Protein AF-A0A1G8AMZ8-F1 (afdb_monomer)

Secondary structure (DSSP, 8-state):
-EEEEES--SSS---GGG--TTTEE----EEEE-S-TT-SSEEEEEEEE-SSEEEEEEEEES-SS----EEEEEE-S-TT-TT--EEEEES---SEEEEES-SEEEEE-----EEETTEEE--EEEEEEEESEEEEE---TT--TTTTT-S---PPPEEEEEEE--S-TTS-EEEEEE--BSS-EEEEE-B-TTS-B-GGGGGEEEEEE--EES-EEEEE----S-TTS-EEEE--EE--EEEESS-BSS-EEES-SEEEEEEEEEEE-HHHHHHT--STT-EEEEEEEEEEPTTEEEEEEEPPPHHHHHHHHHTT--GGG-EEEEEEETTS-EEEEEES--TTTT--

Solvent-accessible surface area (backbone atoms only — not comparable to full-atom values): 17983 Å² total; per-residue (Å²): 102,50,57,31,36,26,51,70,34,65,84,73,81,57,63,23,82,75,55,44,86,92,59,30,48,63,79,60,72,40,87,75,49,54,62,61,89,89,48,80,58,46,54,36,34,28,26,35,75,65,93,44,41,37,37,39,38,39,44,56,34,84,62,89,83,69,59,70,35,32,36,40,38,35,43,63,50,63,76,74,41,70,37,51,23,22,33,26,40,33,39,58,79,43,36,30,36,37,40,33,36,29,37,24,40,21,39,40,29,67,66,64,34,54,90,50,99,84,52,86,59,31,51,32,37,38,38,36,35,48,24,28,29,35,44,37,35,41,43,60,80,89,55,67,52,67,82,74,69,44,91,72,83,61,72,30,28,38,42,37,38,38,26,53,42,45,94,47,89,96,49,65,24,44,35,40,40,33,41,30,55,25,56,30,32,42,33,41,35,19,66,42,98,86,72,46,71,44,69,43,26,19,45,52,26,34,43,37,39,41,38,39,44,48,26,34,44,34,45,32,57,37,69,59,83,48,93,85,51,52,33,37,40,35,29,47,43,86,54,11,33,40,35,37,77,44,65,41,80,63,68,49,56,29,38,36,44,34,36,38,34,85,75,25,43,39,56,44,40,57,66,46,50,62,45,25,52,85,50,94,78,34,27,36,36,38,49,37,44,79,45,74,32,93,48,47,71,49,69,44,83,44,78,61,52,74,70,43,37,53,52,33,47,74,75,69,44,67,47,92,56,42,33,28,33,45,37,29,32,76,90,66,52,75,49,47,34,38,30,54,61,57,79,75,71,77,72,121

Sequence (348 aa):
MTIYIGTTNTDGSGSAQNLNADNSFSPTFEYISGPLESQPEGTWVYGYVDDVLSVTKTEERYCVYCFEYSIEATNLSTWNAEGLKEIAMYDVEEGYVEINNFVDVYFINDYYGTAEPYGYDGDQTLVINDAKRGYIDTRNTRGDPADEGITYQMVSSTDIIIAPHSNGDSWSNLFEVYTGLGSDKVTFTASQDDGSRDTSTQWTEFYVDLGEYRDTFTYDLTHSVSSDQLRYVDGGDDTDTLTLLVDTDDLDFENFEIITSDGVTLSLTANSLEQNSTSEIGLIIEDTYVEFGADILDASVSSLSDAQQDYLEELNFDSDEYSTITVTTDDGATYTLLMNEVDDLVAA

Mean predicted aligned error: 6.69 Å

Foldseek 3Di:
DWKWFAQAPFPLPDALVPTDPVGTDTKDWAWDDWDDPPDQFIKTKTTDDDQFKTWIWIPGGDPPPPAWIEIEIEGNDPQSHHGGQHMEDEQDLTQEYEYYRHQHYEYEHQDAFDPDVPDTSFEHEYHYAAYQEYEEAQAHPVDQCVVVVPPDDRFGEYEYEYQYADPDDVRAGEYEYEHYGDQYEHEYAQQDPVRDGNLRQLRYAYEEEHAEDEYEYEDHGHHHPDLPGHAEYEQHDDEYEYEYAEADPNYHYAQHQEYEYQQHEYEDEPNSQVRHQPDPLAHEYENYHYDYDPQWDDKDKDAHDPVNCVVCVVVPHDSVQWIWIWIAGPVGDIGIYIYSDCVVRVPD

Radius of gyration: 22.66 Å; Cα contacts (8 Å, |Δi|>4): 901; chains: 1; bounding box: 57×48×61 Å

pLDDT: mean 87.42, std 13.76, range [35.69, 98.81]

Organism: NCBI:txid861298

Structure (mmCIF, N/CA/C/O backbone):
data_AF-A0A1G8AMZ8-F1
#
_entry.id   AF-A0A1G8AMZ8-F1
#
loop_
_atom_site.group_PDB
_atom_site.id
_atom_site.type_symbol
_atom_site.label_atom_id
_atom_site.label_alt_id
_atom_site.label_comp_id
_atom_site.label_asym_id
_atom_site.label_entity_id
_atom_site.label_seq_id
_atom_site.pdbx_PDB_ins_code
_atom_site.Cartn_x
_atom_site.Cartn_y
_atom_site.Cartn_z
_atom_site.occupancy
_atom_site.B_iso_or_equiv
_atom_site.auth_seq_id
_atom_site.auth_comp_id
_atom_site.auth_asym_id
_atom_site.auth_atom_id
_atom_site.pdbx_PDB_model_num
ATOM 1 N N . MET A 1 1 ? 21.099 4.354 -10.038 1.00 88.25 1 MET A N 1
ATOM 2 C CA . MET A 1 1 ? 20.092 3.574 -10.786 1.00 88.25 1 MET A CA 1
ATOM 3 C C . MET A 1 1 ? 20.677 2.471 -11.664 1.00 88.25 1 MET A C 1
ATOM 5 O O . MET A 1 1 ? 21.554 2.725 -12.490 1.00 88.25 1 MET A O 1
ATOM 9 N N . THR A 1 2 ? 20.127 1.262 -11.530 1.00 92.44 2 THR A N 1
ATOM 10 C CA . THR A 1 2 ? 20.318 0.106 -12.424 1.00 92.44 2 THR A CA 1
ATOM 11 C C . THR A 1 2 ? 18.958 -0.490 -12.788 1.00 92.44 2 THR A C 1
ATOM 13 O O . THR A 1 2 ? 18.129 -0.673 -11.905 1.00 92.44 2 THR A O 1
ATOM 16 N N . ILE A 1 3 ? 18.742 -0.824 -14.066 1.00 94.62 3 ILE A N 1
ATOM 17 C CA . ILE A 1 3 ? 17.497 -1.442 -14.553 1.00 94.62 3 ILE A CA 1
ATOM 18 C C . ILE A 1 3 ? 17.826 -2.682 -15.379 1.00 94.62 3 ILE A C 1
ATOM 20 O O . ILE A 1 3 ? 18.681 -2.638 -16.277 1.00 94.62 3 ILE A O 1
ATOM 24 N N . TYR A 1 4 ? 17.110 -3.764 -15.095 1.00 94.94 4 TYR A N 1
ATOM 25 C CA . TYR A 1 4 ? 17.176 -5.033 -15.803 1.00 94.94 4 TYR A CA 1
ATOM 26 C C . TYR A 1 4 ? 15.786 -5.476 -16.249 1.00 94.94 4 TYR A C 1
ATOM 28 O O . TYR A 1 4 ? 14.857 -5.522 -15.452 1.00 94.94 4 TYR A O 1
ATOM 36 N N . ILE A 1 5 ? 15.666 -5.858 -17.517 1.00 93.06 5 ILE A N 1
ATOM 37 C CA . ILE A 1 5 ? 14.455 -6.423 -18.111 1.00 93.06 5 ILE A CA 1
ATOM 38 C C . ILE A 1 5 ? 14.707 -7.897 -18.413 1.00 93.06 5 ILE A C 1
ATOM 40 O O . ILE A 1 5 ? 15.620 -8.252 -19.170 1.00 93.06 5 ILE A O 1
ATOM 44 N N . GLY A 1 6 ? 13.920 -8.772 -17.798 1.00 87.44 6 GLY A N 1
ATOM 45 C CA . GLY A 1 6 ? 14.056 -10.213 -17.950 1.00 87.44 6 GLY A CA 1
ATOM 46 C C . GLY A 1 6 ? 13.578 -10.682 -19.314 1.00 87.44 6 GLY A C 1
ATOM 47 O O . GLY A 1 6 ? 12.431 -10.473 -19.702 1.00 87.44 6 GLY A O 1
ATOM 48 N N . THR A 1 7 ? 14.463 -11.376 -20.030 1.00 74.06 7 THR A N 1
ATOM 49 C CA . THR A 1 7 ? 14.175 -11.934 -21.364 1.00 74.06 7 THR A CA 1
ATOM 50 C C . THR A 1 7 ? 13.955 -13.446 -21.350 1.00 74.06 7 THR A C 1
ATOM 52 O O . THR A 1 7 ? 13.672 -14.050 -22.384 1.00 74.06 7 THR A O 1
ATOM 55 N N . THR A 1 8 ? 14.097 -14.080 -20.181 1.00 67.38 8 THR A N 1
ATOM 56 C CA . THR A 1 8 ? 14.192 -15.544 -20.056 1.00 67.38 8 THR A CA 1
ATOM 57 C C . THR A 1 8 ? 12.950 -16.205 -19.461 1.00 67.38 8 THR A C 1
ATOM 59 O O . THR A 1 8 ? 12.736 -17.401 -19.679 1.00 67.38 8 THR A O 1
ATOM 62 N N . ASN A 1 9 ? 12.085 -15.447 -18.785 1.00 68.81 9 ASN A N 1
ATOM 63 C CA . ASN A 1 9 ? 10.841 -15.959 -18.224 1.00 68.81 9 ASN A CA 1
ATOM 64 C C . ASN A 1 9 ? 9.764 -16.124 -19.304 1.00 68.81 9 ASN A C 1
ATOM 66 O O . ASN A 1 9 ? 9.016 -15.209 -19.652 1.00 68.81 9 ASN A O 1
ATOM 70 N N . THR A 1 10 ? 9.718 -17.324 -19.876 1.00 66.00 10 THR A N 1
ATOM 71 C CA . THR A 1 10 ? 8.786 -17.682 -20.956 1.00 66.00 10 THR A CA 1
ATOM 72 C C . THR A 1 10 ? 7.476 -18.256 -20.416 1.00 66.00 10 THR A C 1
ATOM 74 O O . THR A 1 10 ? 6.413 -17.974 -20.966 1.00 66.00 10 THR A O 1
ATOM 77 N N . ASP A 1 11 ? 7.511 -18.976 -19.293 1.00 64.94 11 ASP A N 1
ATOM 78 C CA . ASP A 1 11 ? 6.354 -19.682 -18.725 1.00 64.94 11 ASP A CA 1
ATOM 79 C C . ASP A 1 11 ? 5.736 -19.008 -17.486 1.00 64.94 11 ASP A C 1
ATOM 81 O O . ASP A 1 11 ? 4.708 -19.471 -16.999 1.00 64.94 11 ASP A O 1
ATOM 85 N N . GLY A 1 12 ? 6.300 -17.893 -17.011 1.00 60.00 12 GLY A N 1
ATOM 86 C CA . GLY A 1 12 ? 5.834 -17.192 -15.808 1.00 60.00 12 GLY A CA 1
ATOM 87 C C . GLY A 1 12 ? 6.386 -17.772 -14.498 1.00 60.00 12 GLY A C 1
ATOM 88 O O . GLY A 1 12 ? 5.983 -17.331 -13.424 1.00 60.00 12 GLY A O 1
ATOM 89 N N . SER A 1 13 ? 7.292 -18.756 -14.563 1.00 67.56 13 SER A N 1
ATOM 90 C CA . SER A 1 13 ? 7.934 -19.358 -13.384 1.00 67.56 13 SER A CA 1
ATOM 91 C C . SER A 1 13 ? 9.226 -18.661 -12.947 1.00 67.56 13 SER A C 1
ATOM 93 O O . SER A 1 13 ? 9.719 -18.938 -11.854 1.00 67.56 13 SER A O 1
ATOM 95 N N . GLY A 1 14 ? 9.773 -17.777 -13.789 1.00 70.44 14 GLY A N 1
ATOM 96 C CA . GLY A 1 14 ? 10.925 -16.940 -13.450 1.00 70.44 14 GLY A CA 1
ATOM 97 C C . GLY A 1 14 ? 10.624 -15.936 -12.334 1.00 70.44 14 GLY A C 1
ATOM 98 O O . GLY A 1 14 ? 9.462 -15.748 -11.963 1.00 70.44 14 GLY A O 1
ATOM 99 N N . SER A 1 15 ? 11.691 -15.338 -11.795 1.00 82.12 15 SER A N 1
ATOM 100 C CA . SER A 1 15 ? 11.590 -14.256 -10.823 1.00 82.12 15 SER A CA 1
ATOM 101 C C . SER A 1 15 ? 12.502 -13.083 -11.174 1.00 82.12 15 SER A C 1
ATOM 103 O O . SER A 1 15 ? 13.697 -13.280 -11.439 1.00 82.12 15 SER A O 1
ATOM 105 N N . ALA A 1 16 ? 11.960 -11.868 -11.074 1.00 89.25 16 ALA A N 1
ATOM 106 C CA . ALA A 1 16 ? 12.685 -10.614 -11.245 1.00 89.25 16 ALA A CA 1
ATOM 107 C C . ALA A 1 16 ? 13.847 -10.451 -10.240 1.00 89.25 16 ALA A C 1
ATOM 109 O O . ALA A 1 16 ? 14.871 -9.858 -10.576 1.00 89.25 16 ALA A O 1
ATOM 110 N N . GLN A 1 17 ? 13.765 -11.077 -9.059 1.00 88.44 17 GLN A N 1
ATOM 111 C CA . GLN A 1 17 ? 14.798 -11.028 -8.012 1.00 88.44 17 GLN A CA 1
ATOM 112 C C . GLN A 1 17 ? 16.178 -11.522 -8.471 1.00 88.44 17 GLN A C 1
ATOM 114 O O . GLN A 1 17 ? 17.207 -11.105 -7.940 1.00 88.44 17 GLN A O 1
ATOM 119 N N . ASN A 1 18 ? 16.224 -12.429 -9.451 1.00 85.75 18 ASN A N 1
ATOM 120 C CA . ASN A 1 18 ? 17.478 -13.014 -9.933 1.00 85.75 18 ASN A CA 1
ATOM 121 C C . ASN A 1 18 ? 18.018 -12.331 -11.195 1.00 85.75 18 ASN A C 1
ATOM 123 O O . ASN A 1 18 ? 18.986 -12.829 -11.788 1.00 85.75 18 ASN A O 1
ATOM 127 N N . LEU A 1 19 ? 17.401 -11.232 -11.638 1.00 89.88 19 LEU A N 1
ATOM 128 C CA . LEU A 1 19 ? 17.878 -10.489 -12.794 1.00 89.88 19 LEU A CA 1
ATOM 129 C C . LEU A 1 19 ? 19.220 -9.820 -12.502 1.00 89.88 19 LEU A C 1
ATOM 131 O O . LEU A 1 19 ? 19.473 -9.258 -11.442 1.00 89.88 19 LEU A O 1
ATOM 135 N N . ASN A 1 20 ? 20.115 -9.923 -13.471 1.00 89.50 20 ASN A N 1
ATOM 136 C CA . ASN A 1 20 ? 21.447 -9.347 -13.459 1.00 89.50 20 ASN A CA 1
ATOM 137 C C . ASN A 1 20 ? 21.923 -9.163 -14.906 1.00 89.50 20 ASN A C 1
ATOM 139 O O . ASN A 1 20 ? 21.253 -9.564 -15.858 1.00 89.50 20 ASN A O 1
ATOM 143 N N . ALA A 1 21 ? 23.110 -8.593 -15.094 1.00 89.94 21 ALA A N 1
ATOM 144 C CA . ALA A 1 21 ? 23.642 -8.310 -16.427 1.00 89.94 21 ALA A CA 1
ATOM 145 C C . ALA A 1 21 ? 23.814 -9.545 -17.346 1.00 89.94 21 ALA A C 1
ATOM 147 O O . ALA A 1 21 ? 23.863 -9.374 -18.563 1.00 89.94 21 ALA A O 1
ATOM 148 N N . ASP A 1 22 ? 23.902 -10.770 -16.809 1.00 87.56 22 ASP A N 1
ATOM 149 C CA . ASP A 1 22 ? 24.117 -11.990 -17.603 1.00 87.56 22 ASP A CA 1
ATOM 150 C C . ASP A 1 22 ? 22.811 -12.609 -18.136 1.00 87.56 22 ASP A C 1
ATOM 152 O O . ASP A 1 22 ? 22.844 -13.372 -19.106 1.00 87.56 22 ASP A O 1
ATOM 156 N N . ASN A 1 23 ? 21.663 -12.321 -17.511 1.00 86.62 23 ASN A N 1
ATOM 157 C CA . ASN A 1 23 ? 20.365 -12.938 -17.831 1.00 86.62 23 ASN A CA 1
ATOM 158 C C . ASN A 1 23 ? 19.249 -11.926 -18.151 1.00 86.62 23 ASN A C 1
ATOM 160 O O . ASN A 1 23 ? 18.082 -12.309 -18.262 1.00 86.62 23 ASN A O 1
ATOM 164 N N . SER A 1 24 ? 19.606 -10.657 -18.338 1.00 91.06 24 SER A N 1
ATOM 165 C CA . SER A 1 24 ? 18.670 -9.575 -18.626 1.00 91.06 24 SER A CA 1
ATOM 166 C C . SER A 1 24 ? 19.145 -8.685 -19.773 1.00 91.06 24 SER A C 1
ATOM 168 O O . SER A 1 24 ? 20.296 -8.728 -20.214 1.00 91.06 24 SER A O 1
ATOM 170 N N . PHE A 1 25 ? 18.222 -7.870 -20.267 1.00 90.44 25 PHE A N 1
ATOM 171 C CA . PHE A 1 25 ? 18.516 -6.699 -21.073 1.00 90.44 25 PHE A CA 1
ATOM 172 C C . PHE A 1 25 ? 18.592 -5.470 -20.159 1.00 90.44 25 PHE A C 1
ATOM 174 O O . PHE A 1 25 ? 17.714 -5.272 -19.327 1.00 90.44 25 PHE A O 1
ATOM 181 N N . SER A 1 26 ? 19.617 -4.631 -20.322 1.00 92.50 26 SER A N 1
ATOM 182 C CA . SER A 1 26 ? 19.719 -3.353 -19.611 1.00 92.50 26 SER A CA 1
ATOM 183 C C . SER A 1 26 ? 19.552 -2.201 -20.607 1.00 92.50 26 SER A C 1
ATOM 185 O O . SER A 1 26 ? 20.343 -2.117 -21.556 1.00 92.50 26 SER A O 1
ATOM 187 N N . PRO A 1 27 ? 18.526 -1.344 -20.448 1.00 91.19 27 PRO A N 1
ATOM 188 C CA . PRO A 1 27 ? 18.263 -0.261 -21.382 1.00 91.19 27 PRO A CA 1
ATOM 189 C C . PRO A 1 27 ? 19.366 0.799 -21.324 1.00 91.19 27 PRO A C 1
ATOM 191 O O . PRO A 1 27 ? 19.804 1.230 -20.258 1.00 91.19 27 PRO A O 1
ATOM 194 N N . THR A 1 28 ? 19.809 1.252 -22.495 1.00 90.75 28 THR A N 1
ATOM 195 C CA . THR A 1 28 ? 20.695 2.413 -22.621 1.00 90.75 28 THR A CA 1
ATOM 196 C C . THR A 1 28 ? 19.863 3.675 -22.781 1.00 90.75 28 THR A C 1
ATOM 198 O O . THR A 1 28 ? 19.006 3.730 -23.658 1.00 90.75 28 THR A O 1
ATOM 201 N N . PHE A 1 29 ? 20.148 4.701 -21.982 1.00 91.88 29 PHE A N 1
ATOM 202 C CA . PHE A 1 29 ? 19.418 5.966 -22.017 1.00 91.88 29 PHE A CA 1
ATOM 203 C C . PHE A 1 29 ? 20.016 6.899 -23.068 1.00 91.88 29 PHE A C 1
ATOM 205 O O . PHE A 1 29 ? 21.024 7.570 -22.836 1.00 91.88 29 PHE A O 1
ATOM 212 N N . GLU A 1 30 ? 19.401 6.924 -24.247 1.00 93.94 30 GLU A N 1
ATOM 213 C CA . GLU A 1 30 ? 19.752 7.849 -25.323 1.00 93.94 30 GLU A CA 1
ATOM 214 C C . GLU A 1 30 ? 18.825 9.066 -25.312 1.00 93.94 30 GLU A C 1
ATOM 216 O O . GLU A 1 30 ? 17.698 8.992 -24.838 1.00 93.94 30 GLU A O 1
ATOM 221 N N . TYR A 1 31 ? 19.283 10.204 -25.837 1.00 93.69 31 TYR A N 1
ATOM 222 C CA . TYR A 1 31 ? 18.429 11.384 -25.980 1.00 93.69 31 TYR A CA 1
ATOM 223 C C . TYR A 1 31 ? 17.313 11.123 -27.002 1.00 93.69 31 TYR A C 1
ATOM 225 O O . TYR A 1 31 ? 17.593 10.853 -28.172 1.00 93.69 31 TYR A O 1
ATOM 233 N N . ILE A 1 32 ? 16.060 11.260 -26.567 1.00 94.38 32 ILE A N 1
ATOM 234 C CA . ILE A 1 32 ? 14.863 11.076 -27.397 1.00 94.38 32 ILE A CA 1
ATOM 235 C C . ILE A 1 32 ? 14.318 12.434 -27.837 1.00 94.38 32 ILE A C 1
ATOM 237 O O . ILE A 1 32 ? 14.102 12.673 -29.028 1.00 94.38 32 ILE A O 1
ATOM 241 N N . SER A 1 33 ? 14.074 13.335 -26.881 1.00 93.06 33 SER A N 1
ATOM 242 C CA . SER A 1 33 ? 13.478 14.642 -27.166 1.00 93.06 33 SER A CA 1
ATOM 243 C C . SER A 1 33 ? 13.788 15.682 -26.092 1.00 93.06 33 SER A C 1
ATOM 245 O O . SER A 1 33 ? 14.216 15.355 -24.990 1.00 93.06 33 SER A O 1
ATOM 247 N N . GLY A 1 34 ? 13.595 16.956 -26.431 1.00 89.00 34 GLY A N 1
ATOM 248 C CA . GLY A 1 34 ? 13.721 18.079 -25.507 1.00 89.00 34 GLY A CA 1
ATOM 249 C C . GLY A 1 34 ? 14.135 19.376 -26.205 1.00 89.00 34 GLY A C 1
ATOM 250 O O . GLY A 1 34 ? 14.315 19.393 -27.429 1.00 89.00 34 GLY A O 1
ATOM 251 N N . PRO A 1 35 ? 14.294 20.475 -25.455 1.00 84.81 35 PRO A N 1
ATOM 252 C CA . PRO A 1 35 ? 14.826 21.727 -25.975 1.00 84.81 35 PRO A CA 1
ATOM 253 C C . PRO A 1 35 ? 16.227 21.560 -26.575 1.00 84.81 35 PRO A C 1
ATOM 255 O O . PRO A 1 35 ? 16.971 20.632 -26.255 1.00 84.81 35 PRO A O 1
ATOM 258 N N . LEU A 1 36 ? 16.620 22.516 -27.422 1.00 82.62 36 LEU A N 1
ATOM 259 C CA . LEU A 1 36 ? 18.016 22.640 -27.849 1.00 82.62 36 LEU A CA 1
ATOM 260 C C . LEU A 1 36 ? 18.909 22.825 -26.616 1.00 82.62 36 LEU A C 1
ATOM 262 O O . LEU A 1 36 ? 18.547 23.605 -25.743 1.00 82.62 36 LEU A O 1
ATOM 266 N N . GLU A 1 37 ? 20.109 22.232 -26.596 1.00 74.81 37 GLU A N 1
ATOM 267 C CA . GLU A 1 37 ? 21.072 22.366 -25.478 1.00 74.81 37 GLU A CA 1
ATOM 268 C C . GLU A 1 37 ? 21.367 23.823 -25.077 1.00 74.81 37 GLU A C 1
ATOM 270 O O . GLU A 1 37 ? 21.768 24.106 -23.953 1.00 74.81 37 GLU A O 1
ATOM 275 N N . SER A 1 38 ? 21.176 24.773 -25.999 1.00 77.88 38 SER A N 1
ATOM 276 C CA . SER A 1 38 ? 21.336 26.205 -25.737 1.00 77.88 38 SER A CA 1
ATOM 277 C C . SER A 1 38 ? 20.217 26.828 -24.894 1.00 77.88 38 SER A C 1
ATOM 279 O O . SER A 1 38 ? 20.330 27.998 -24.527 1.00 77.88 38 SER A O 1
ATOM 281 N N . GLN A 1 39 ? 19.113 26.116 -24.669 1.00 79.00 39 GLN A N 1
ATOM 282 C CA . GLN A 1 39 ? 18.014 26.568 -23.825 1.00 79.00 39 GLN A CA 1
ATOM 283 C C . GLN A 1 39 ? 18.174 25.964 -22.428 1.00 79.00 39 GLN A C 1
ATOM 285 O O . GLN A 1 39 ? 18.285 24.747 -22.313 1.00 79.00 39 GLN A O 1
ATOM 290 N N . PRO A 1 40 ? 18.216 26.800 -21.377 1.00 73.00 40 PRO A N 1
ATOM 291 C CA . PRO A 1 40 ? 18.377 26.310 -20.016 1.00 73.00 40 PRO A CA 1
ATOM 292 C C . PRO A 1 40 ? 17.107 25.626 -19.499 1.00 73.00 40 PRO A C 1
ATOM 294 O O . PRO A 1 40 ? 17.220 24.732 -18.678 1.00 73.00 40 PRO A O 1
ATOM 297 N N . GLU A 1 41 ? 15.928 26.004 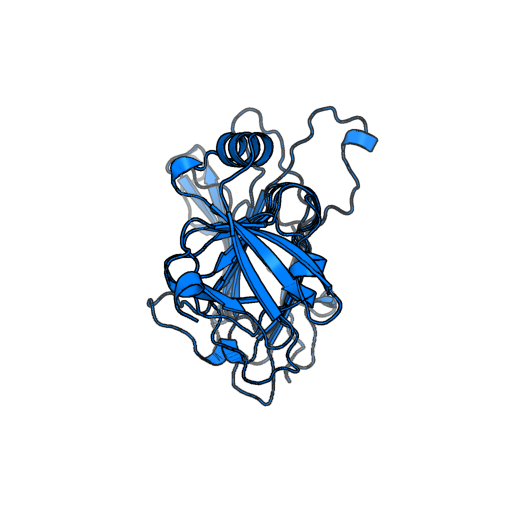-19.997 1.00 82.25 41 GLU A N 1
ATOM 298 C CA . GLU A 1 41 ? 14.620 25.571 -19.491 1.00 82.25 41 GLU A CA 1
ATOM 299 C C . GLU A 1 41 ? 13.946 24.549 -20.414 1.00 82.25 41 GLU A C 1
ATOM 301 O O . GLU A 1 41 ? 13.956 24.706 -21.641 1.00 82.25 41 GLU A O 1
ATOM 306 N N . GLY A 1 42 ? 13.302 23.551 -19.808 1.00 83.38 42 GLY A N 1
ATOM 307 C CA . GLY A 1 42 ? 12.370 22.642 -20.471 1.00 83.38 42 GLY A CA 1
ATOM 308 C C . GLY A 1 42 ? 12.426 21.211 -19.943 1.00 83.38 42 GLY A C 1
ATOM 309 O O . GLY A 1 42 ? 12.859 20.968 -18.820 1.00 83.38 42 GLY A O 1
ATOM 310 N N . THR A 1 43 ? 11.963 20.279 -20.773 1.00 87.94 43 THR A N 1
ATOM 311 C CA . THR A 1 43 ? 11.824 18.860 -20.433 1.00 87.94 43 THR A CA 1
ATOM 312 C C . THR A 1 43 ? 12.650 18.034 -21.406 1.00 87.94 43 THR A C 1
ATOM 314 O O . THR A 1 43 ? 12.436 18.106 -22.618 1.00 87.94 43 THR A O 1
ATOM 317 N N . TRP A 1 44 ? 13.605 17.273 -20.887 1.00 90.69 44 TRP A N 1
ATOM 318 C CA . TRP A 1 44 ? 14.435 16.357 -21.656 1.00 90.69 44 TRP A CA 1
ATOM 319 C C . TRP A 1 44 ? 13.987 14.934 -21.384 1.00 90.69 44 TRP A C 1
ATOM 321 O O . TRP A 1 44 ? 13.819 14.540 -20.237 1.00 90.69 44 TRP A O 1
ATOM 331 N N . VAL A 1 45 ? 13.817 14.167 -22.452 1.00 93.19 45 VAL A N 1
ATOM 332 C CA . VAL A 1 45 ? 13.450 12.758 -22.382 1.00 93.19 45 VAL A CA 1
ATOM 333 C C . VAL A 1 45 ? 14.627 11.947 -22.888 1.00 93.19 45 VAL A C 1
ATOM 335 O O . VAL A 1 45 ? 15.094 12.140 -24.019 1.00 93.19 45 VAL A O 1
ATOM 338 N N . TYR A 1 46 ? 15.084 11.037 -22.042 1.00 94.69 46 TYR A N 1
ATOM 339 C CA . TYR A 1 46 ? 16.115 10.057 -22.338 1.00 94.69 46 TYR A CA 1
ATOM 340 C C . TYR A 1 46 ? 15.527 8.662 -22.204 1.00 94.69 46 TYR A C 1
ATOM 342 O O . TYR A 1 46 ? 14.589 8.467 -21.441 1.00 94.69 46 TYR A O 1
ATOM 350 N N . GLY A 1 47 ? 16.067 7.669 -22.896 1.00 95.69 47 GLY A N 1
ATOM 351 C CA . GLY A 1 47 ? 15.603 6.306 -22.681 1.00 95.69 47 GLY A CA 1
ATOM 352 C C . GLY A 1 47 ? 15.869 5.355 -23.823 1.00 95.69 47 GLY A C 1
ATOM 353 O O . GLY A 1 47 ? 16.664 5.624 -24.725 1.00 95.69 47 GLY A O 1
ATOM 354 N N . TYR A 1 48 ? 15.150 4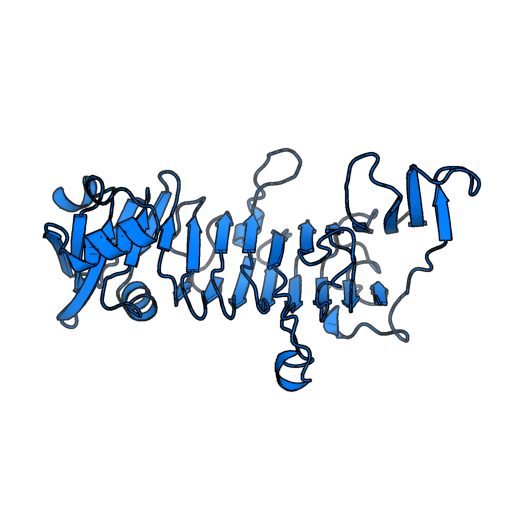.248 -23.749 1.00 95.44 48 TYR A N 1
ATOM 355 C CA . TYR A 1 48 ? 15.077 3.193 -24.737 1.00 95.44 48 TYR A CA 1
ATOM 356 C C . TYR A 1 48 ? 13.613 2.992 -25.117 1.00 95.44 48 TYR A C 1
ATOM 358 O O . TYR A 1 48 ? 12.777 2.773 -24.247 1.00 95.44 48 TYR A O 1
ATOM 366 N N . VAL A 1 49 ? 13.303 3.055 -26.409 1.00 94.75 49 VAL A N 1
ATOM 367 C CA . VAL A 1 49 ? 11.950 2.807 -26.915 1.00 94.75 49 VAL A CA 1
ATOM 368 C C . VAL A 1 49 ? 12.052 1.953 -28.169 1.00 94.75 49 VAL A C 1
ATOM 370 O O . VAL A 1 49 ? 12.744 2.325 -29.121 1.00 94.75 49 VAL A O 1
ATOM 373 N N . ASP A 1 50 ? 11.352 0.826 -28.176 1.00 93.06 50 ASP A N 1
ATOM 374 C CA . ASP A 1 50 ? 11.152 -0.007 -29.356 1.00 93.06 50 ASP A CA 1
ATOM 375 C C . ASP A 1 50 ? 9.671 -0.408 -29.520 1.00 93.06 50 ASP A C 1
ATOM 377 O O . ASP A 1 50 ? 8.776 0.226 -28.962 1.00 93.06 50 ASP A O 1
ATOM 381 N N . ASP A 1 51 ? 9.397 -1.420 -30.347 1.00 91.44 51 ASP A N 1
ATOM 382 C CA . ASP A 1 51 ? 8.031 -1.860 -30.646 1.00 91.44 51 ASP A CA 1
ATOM 383 C C . ASP A 1 51 ? 7.338 -2.575 -29.465 1.00 91.44 51 ASP A C 1
ATOM 385 O O . ASP A 1 51 ? 6.129 -2.807 -29.524 1.00 91.44 51 ASP A O 1
ATOM 389 N N . VAL A 1 52 ? 8.081 -2.987 -28.430 1.00 91.62 52 VAL A N 1
ATOM 390 C CA . VAL A 1 52 ? 7.593 -3.863 -27.349 1.00 91.62 52 VAL A CA 1
ATOM 391 C C . VAL A 1 52 ? 7.932 -3.365 -25.943 1.00 91.62 52 VAL A C 1
ATOM 393 O O . VAL A 1 52 ? 7.317 -3.827 -24.986 1.00 91.62 52 VAL A O 1
ATOM 396 N N . LEU A 1 53 ? 8.855 -2.420 -25.797 1.00 93.62 53 LEU A N 1
ATOM 397 C CA . LEU A 1 53 ? 9.325 -1.896 -24.522 1.00 93.62 53 LEU A CA 1
ATOM 398 C C . LEU A 1 53 ? 9.596 -0.390 -24.628 1.00 93.62 53 LEU A C 1
ATOM 400 O O . LEU A 1 53 ? 10.277 0.075 -25.544 1.00 93.62 53 LEU A O 1
ATOM 404 N N . SER A 1 54 ? 9.126 0.358 -23.634 1.00 95.75 54 SER A N 1
ATOM 405 C CA . SER A 1 54 ? 9.519 1.743 -23.380 1.00 95.75 54 SER A CA 1
ATOM 406 C C . SER A 1 54 ? 10.126 1.835 -21.988 1.00 95.75 54 SER A C 1
ATOM 408 O O . SER A 1 54 ? 9.500 1.418 -21.023 1.00 95.75 54 SER A O 1
ATOM 410 N N . VAL A 1 55 ? 11.338 2.369 -21.873 1.00 96.44 55 VAL A N 1
ATOM 411 C CA . VAL A 1 55 ? 11.943 2.764 -20.597 1.00 96.44 55 VAL A CA 1
ATOM 412 C C . VAL A 1 55 ? 12.472 4.176 -20.769 1.00 96.44 55 VAL A C 1
ATOM 414 O O . VAL A 1 55 ? 13.472 4.387 -21.461 1.00 96.44 55 VAL A O 1
ATOM 417 N N . THR A 1 56 ? 11.793 5.148 -20.176 1.00 96.38 56 THR A N 1
ATOM 418 C CA . THR A 1 56 ? 12.067 6.573 -20.360 1.00 96.38 56 THR A CA 1
ATOM 419 C C . THR A 1 56 ? 12.316 7.264 -19.037 1.00 96.38 56 THR A C 1
ATOM 421 O O . THR A 1 56 ? 11.577 7.072 -18.084 1.00 96.38 56 THR A O 1
ATOM 424 N N . LYS A 1 57 ? 13.339 8.113 -19.007 1.00 94.06 57 LYS A N 1
ATOM 425 C CA . LYS A 1 57 ? 13.612 9.072 -17.943 1.00 94.06 57 LYS A CA 1
ATOM 426 C C . LYS A 1 57 ? 13.275 10.470 -18.435 1.00 94.06 57 LYS A C 1
ATOM 428 O O . LYS A 1 57 ? 13.724 10.869 -19.515 1.00 94.06 57 LYS A O 1
ATOM 433 N N . THR A 1 58 ? 12.557 11.221 -17.617 1.00 91.19 58 THR A N 1
ATOM 434 C CA . THR A 1 58 ? 12.248 12.626 -17.860 1.00 91.19 58 THR A CA 1
ATOM 435 C C . THR A 1 58 ? 13.016 13.498 -16.875 1.00 91.19 58 THR A C 1
ATOM 437 O O . THR A 1 58 ? 12.912 13.333 -15.665 1.00 91.19 58 THR A O 1
ATOM 440 N N . GLU A 1 59 ? 13.795 14.440 -17.403 1.00 87.38 59 GLU A N 1
ATOM 441 C CA . GLU A 1 59 ? 14.483 15.469 -16.625 1.00 87.38 59 GLU A CA 1
ATOM 442 C C . GLU A 1 59 ? 13.857 16.829 -16.930 1.00 87.38 59 GLU A C 1
ATOM 444 O O . GLU A 1 59 ? 13.905 17.301 -18.072 1.00 87.38 59 GLU A O 1
ATOM 449 N N . GLU A 1 60 ? 13.308 17.496 -15.921 1.00 80.00 60 GLU A N 1
ATOM 450 C CA . GLU A 1 60 ? 12.910 18.896 -16.033 1.00 80.00 60 GLU A CA 1
ATOM 451 C C . GLU A 1 60 ? 14.028 19.797 -15.497 1.00 80.00 60 GLU A C 1
ATOM 453 O O . GLU A 1 60 ? 14.579 19.552 -14.426 1.00 80.00 60 GLU A O 1
ATOM 458 N N . ARG A 1 61 ? 14.391 20.864 -16.223 1.00 77.19 61 ARG A N 1
ATOM 459 C CA . ARG A 1 61 ? 15.380 21.842 -15.730 1.00 77.19 61 ARG A CA 1
ATOM 460 C C . ARG A 1 61 ? 14.753 23.215 -15.562 1.00 77.19 61 ARG A C 1
ATOM 462 O O . ARG A 1 61 ? 14.115 23.733 -16.479 1.00 77.19 61 ARG A O 1
ATOM 469 N N . TYR A 1 62 ? 15.032 23.816 -14.403 1.00 68.94 62 TYR A N 1
ATOM 470 C CA . TYR A 1 62 ? 14.646 25.175 -14.010 1.00 68.94 62 TYR A CA 1
ATOM 471 C C . TYR A 1 62 ? 13.127 25.427 -13.861 1.00 68.94 62 TYR A C 1
ATOM 473 O O . TYR A 1 62 ? 12.689 26.559 -14.055 1.00 68.94 62 TYR A O 1
ATOM 481 N N . CYS A 1 63 ? 12.357 24.416 -13.419 1.00 62.09 63 CYS A N 1
ATOM 482 C CA . CYS A 1 63 ? 10.986 24.552 -12.879 1.00 62.09 63 CYS A CA 1
ATOM 483 C C . CYS A 1 63 ? 10.024 25.333 -13.805 1.00 62.09 63 CYS A C 1
ATOM 485 O O . CYS A 1 63 ? 9.526 26.406 -13.459 1.00 62.09 63 CYS A O 1
ATOM 487 N N . VAL A 1 64 ? 9.749 24.811 -15.001 1.00 53.22 64 VAL A N 1
ATOM 488 C CA . VAL A 1 64 ? 8.638 25.295 -15.840 1.00 53.22 64 VAL A CA 1
ATOM 489 C C . VAL A 1 64 ? 7.293 24.844 -15.241 1.00 53.22 64 VAL A C 1
ATOM 491 O O . VAL A 1 64 ? 6.327 25.608 -15.271 1.00 53.22 64 VAL A O 1
ATOM 494 N N . TYR A 1 65 ? 7.257 23.645 -14.650 1.00 49.06 65 TYR A N 1
ATOM 495 C CA . TYR A 1 65 ? 6.113 23.022 -13.975 1.00 49.06 65 TYR A CA 1
ATOM 496 C C . TYR A 1 65 ? 6.430 22.465 -12.581 1.00 49.06 65 TYR A C 1
ATOM 498 O O . TYR A 1 65 ? 5.491 22.217 -11.829 1.00 49.06 65 TYR A O 1
ATOM 506 N N . CYS A 1 66 ? 7.714 22.352 -12.222 1.00 58.16 66 CYS A N 1
ATOM 507 C CA . CYS A 1 66 ? 8.178 21.821 -10.936 1.00 58.16 66 CYS A CA 1
ATOM 508 C C . CYS A 1 66 ? 7.845 20.340 -10.716 1.00 58.16 66 CYS A C 1
ATOM 510 O O . CYS A 1 66 ? 7.526 19.950 -9.597 1.00 58.16 66 CYS A O 1
ATOM 512 N N . PHE A 1 67 ? 7.932 19.527 -11.773 1.00 53.66 67 PHE A N 1
ATOM 513 C CA . PHE A 1 67 ? 8.001 18.078 -11.618 1.00 53.66 67 PHE A CA 1
ATOM 514 C C . PHE A 1 67 ? 9.464 17.645 -11.490 1.00 53.66 67 PHE A C 1
ATOM 516 O O . PHE A 1 67 ? 10.308 17.993 -12.322 1.00 53.66 67 PHE A O 1
ATOM 523 N N . GLU A 1 68 ? 9.752 16.919 -10.413 1.00 66.75 68 GLU A N 1
ATOM 524 C CA . GLU A 1 68 ? 11.027 16.247 -10.185 1.00 66.75 68 GLU A CA 1
ATOM 525 C C . GLU A 1 68 ? 11.167 15.031 -11.105 1.00 66.75 68 GLU A C 1
ATOM 527 O O . GLU A 1 68 ? 10.210 14.555 -11.719 1.00 66.75 68 GLU A O 1
ATOM 532 N N . TYR A 1 69 ? 12.414 14.617 -11.288 1.00 81.31 69 TYR A N 1
ATOM 533 C CA . TYR A 1 69 ? 12.847 13.578 -12.210 1.00 81.31 69 TYR A CA 1
ATOM 534 C C . TYR A 1 69 ? 11.936 12.349 -12.162 1.00 81.31 69 TYR A C 1
ATOM 536 O O . TYR A 1 69 ? 11.666 11.826 -11.084 1.00 81.31 69 TYR A O 1
ATOM 544 N N . SER A 1 70 ? 11.498 11.875 -13.331 1.00 90.75 70 SER A N 1
ATOM 545 C CA . SER A 1 70 ? 10.655 10.685 -13.416 1.00 90.75 70 SER A CA 1
ATOM 546 C C . SER A 1 70 ? 11.288 9.587 -14.247 1.00 90.75 70 SER A C 1
ATOM 548 O O . SER A 1 70 ? 12.028 9.852 -15.202 1.00 90.75 70 SER A O 1
ATOM 550 N N . ILE A 1 71 ? 10.952 8.348 -13.912 1.00 94.44 71 ILE A N 1
ATOM 551 C CA . ILE A 1 71 ? 11.200 7.187 -14.745 1.00 94.44 71 ILE A CA 1
ATOM 552 C C . ILE A 1 71 ? 9.907 6.413 -14.979 1.00 94.44 71 ILE A C 1
ATOM 554 O O . ILE A 1 71 ? 9.142 6.154 -14.061 1.00 94.44 71 ILE A O 1
ATOM 558 N N . GLU A 1 72 ? 9.688 6.024 -16.226 1.00 96.31 72 GLU A N 1
ATOM 559 C CA . GLU A 1 72 ? 8.570 5.188 -16.645 1.00 96.31 72 GLU A CA 1
ATOM 560 C C . GLU A 1 72 ? 9.127 3.973 -17.390 1.00 96.31 72 GLU A C 1
ATOM 562 O O . GLU A 1 72 ? 9.927 4.117 -18.322 1.00 96.31 72 GLU A O 1
ATOM 567 N N . ALA A 1 73 ? 8.715 2.775 -16.989 1.00 96.25 73 ALA A N 1
ATOM 568 C CA . ALA A 1 73 ? 9.007 1.527 -17.674 1.00 96.25 73 ALA A CA 1
ATOM 569 C C . ALA A 1 73 ? 7.699 0.822 -18.036 1.00 96.25 73 ALA A C 1
ATOM 571 O O . ALA A 1 73 ? 6.998 0.302 -17.175 1.00 96.25 73 ALA A O 1
ATOM 572 N N . THR A 1 74 ? 7.412 0.741 -19.330 1.00 95.44 74 THR A N 1
ATOM 573 C CA . THR A 1 74 ? 6.164 0.199 -19.863 1.00 95.44 74 THR A CA 1
ATOM 574 C C . THR A 1 74 ? 6.458 -0.938 -20.835 1.00 95.44 74 THR A C 1
ATOM 576 O O . THR A 1 74 ? 7.113 -0.756 -21.868 1.00 95.44 74 THR A O 1
ATOM 579 N N . ASN A 1 75 ? 5.934 -2.126 -20.538 1.00 92.56 75 ASN A N 1
ATOM 580 C CA . ASN A 1 75 ? 5.851 -3.210 -21.510 1.00 92.56 75 ASN A CA 1
ATOM 581 C C . ASN A 1 75 ? 4.741 -2.882 -22.526 1.00 92.56 75 ASN A C 1
ATOM 583 O O . ASN A 1 75 ? 3.559 -2.886 -22.195 1.00 92.56 75 ASN A O 1
ATOM 587 N N . LEU A 1 76 ? 5.108 -2.586 -23.773 1.00 92.75 76 LEU A N 1
ATOM 588 C CA . LEU A 1 76 ? 4.170 -2.203 -24.841 1.00 92.75 76 LEU A CA 1
ATOM 589 C C . LEU A 1 76 ? 3.552 -3.412 -25.557 1.00 92.75 76 LEU A C 1
ATOM 591 O O . LEU A 1 76 ? 2.681 -3.263 -26.420 1.00 92.75 76 LEU A O 1
ATOM 595 N N . SER A 1 77 ? 4.021 -4.619 -25.242 1.00 88.31 77 SER A N 1
ATOM 596 C CA . SER A 1 77 ? 3.447 -5.851 -25.768 1.00 88.31 77 SER A CA 1
ATOM 597 C C . SER A 1 77 ? 2.160 -6.239 -25.024 1.00 88.31 77 SER A C 1
ATOM 599 O O . SER A 1 77 ? 1.712 -5.574 -24.093 1.00 88.31 77 SER A O 1
ATOM 601 N N . THR A 1 78 ? 1.506 -7.322 -25.447 1.00 83.50 78 THR A N 1
ATOM 602 C CA . THR A 1 78 ? 0.355 -7.846 -24.697 1.00 83.50 78 THR A CA 1
ATOM 603 C C . THR A 1 78 ? 0.797 -8.315 -23.313 1.00 83.50 78 THR A C 1
ATOM 605 O O . THR A 1 78 ? 1.824 -8.987 -23.218 1.00 83.50 78 THR A O 1
ATOM 608 N N . TRP A 1 79 ? 0.003 -8.043 -22.274 1.00 79.88 79 TRP A N 1
ATOM 609 C CA . TRP A 1 79 ? 0.268 -8.523 -20.914 1.00 79.88 79 TRP A CA 1
ATOM 610 C C . TRP A 1 79 ? 0.655 -10.005 -20.893 1.00 79.88 79 TRP A C 1
ATOM 612 O O . TRP A 1 79 ? 0.037 -10.834 -21.574 1.00 79.88 79 TRP A O 1
ATOM 622 N N . ASN A 1 80 ? 1.711 -10.334 -20.140 1.00 74.75 80 ASN A N 1
ATOM 623 C CA . ASN A 1 80 ? 2.292 -11.679 -20.055 1.00 74.75 80 ASN A CA 1
ATOM 624 C C . ASN A 1 80 ? 2.834 -12.244 -21.397 1.00 74.75 80 ASN A C 1
ATOM 626 O O . ASN A 1 80 ? 2.960 -13.464 -21.555 1.00 74.75 80 ASN A O 1
ATOM 630 N N . ALA A 1 81 ? 3.196 -11.389 -22.364 1.00 76.56 81 ALA A N 1
ATOM 631 C CA . ALA A 1 81 ? 3.955 -11.809 -23.546 1.00 76.56 81 ALA A CA 1
ATOM 632 C C . ALA A 1 81 ? 5.307 -12.434 -23.159 1.00 76.56 81 ALA A C 1
ATOM 634 O O . ALA A 1 81 ? 5.913 -12.105 -22.140 1.00 76.56 81 ALA A O 1
ATOM 635 N N . GLU A 1 82 ? 5.792 -13.366 -23.979 1.00 74.69 82 GLU A N 1
ATOM 636 C CA . GLU A 1 82 ? 7.086 -14.013 -23.753 1.00 74.69 82 GLU A CA 1
ATOM 637 C C . GLU A 1 82 ? 8.244 -13.003 -23.837 1.00 74.69 82 GLU A C 1
ATOM 639 O O . GLU A 1 82 ? 8.322 -12.218 -24.779 1.00 74.69 82 GLU A O 1
ATOM 644 N N . GLY A 1 83 ? 9.181 -13.074 -22.882 1.00 72.38 83 GLY A N 1
ATOM 645 C CA . GLY A 1 83 ? 10.464 -12.366 -22.958 1.00 72.38 83 GLY A CA 1
ATOM 646 C C . GLY A 1 83 ? 10.486 -10.911 -22.474 1.00 72.38 83 GLY A C 1
ATOM 647 O O . GLY A 1 83 ? 11.516 -10.271 -22.654 1.00 72.38 83 GLY A O 1
ATOM 648 N N . LEU A 1 84 ? 9.404 -10.401 -21.871 1.00 80.69 84 LEU A N 1
ATOM 649 C CA . LEU A 1 84 ? 9.321 -9.064 -21.244 1.00 80.69 84 LEU A CA 1
ATOM 650 C C . LEU A 1 84 ? 8.467 -9.083 -19.964 1.00 80.69 84 LEU A C 1
ATOM 652 O O . LEU A 1 84 ? 7.701 -8.169 -19.682 1.00 80.69 84 LEU A O 1
ATOM 656 N N . LYS A 1 85 ? 8.534 -10.182 -19.210 1.00 86.62 85 LYS A N 1
ATOM 657 C CA . LYS A 1 85 ? 7.654 -10.405 -18.054 1.00 86.62 85 LYS A CA 1
ATOM 658 C C . LYS A 1 85 ? 8.185 -9.817 -16.758 1.00 86.62 85 LYS A C 1
ATOM 660 O O . LYS A 1 85 ? 7.409 -9.645 -15.830 1.00 86.62 85 LYS A O 1
ATOM 665 N N . GLU A 1 86 ? 9.483 -9.570 -16.682 1.00 92.62 86 GLU A N 1
ATOM 666 C CA . GLU A 1 86 ? 10.167 -9.281 -15.428 1.00 92.62 86 GLU A CA 1
ATOM 667 C C . GLU A 1 86 ? 10.924 -7.969 -15.543 1.00 92.62 86 GLU A C 1
ATOM 669 O O . GLU A 1 86 ? 11.581 -7.718 -16.560 1.00 92.62 86 GLU A O 1
ATOM 674 N N . ILE A 1 87 ? 10.892 -7.183 -14.479 1.00 94.62 87 ILE A N 1
ATOM 675 C CA . ILE A 1 87 ? 11.688 -5.971 -14.347 1.00 94.62 87 ILE A CA 1
ATOM 676 C C . ILE A 1 87 ? 12.305 -5.916 -12.959 1.00 94.62 87 ILE A C 1
ATOM 678 O O . ILE A 1 87 ? 11.626 -6.145 -11.963 1.00 94.62 87 ILE A O 1
ATOM 682 N N . ALA A 1 88 ? 13.598 -5.614 -12.907 1.00 95.88 88 ALA A N 1
ATOM 683 C CA . ALA A 1 88 ? 14.290 -5.304 -11.672 1.00 95.88 88 ALA A CA 1
ATOM 684 C C . ALA A 1 88 ? 14.879 -3.895 -11.742 1.00 95.88 88 ALA A C 1
ATOM 686 O O . ALA A 1 88 ? 15.575 -3.561 -12.707 1.00 95.88 88 ALA A O 1
ATOM 687 N N . MET A 1 89 ? 14.614 -3.084 -10.723 1.00 95.62 89 MET A N 1
ATOM 688 C CA . MET A 1 89 ? 15.161 -1.742 -10.562 1.00 95.62 89 MET A CA 1
ATOM 689 C C . MET A 1 89 ? 15.888 -1.626 -9.224 1.00 95.62 89 MET A C 1
ATOM 691 O O . MET A 1 89 ? 15.420 -2.134 -8.207 1.00 95.62 89 MET A O 1
ATOM 695 N N . TYR A 1 90 ? 17.040 -0.958 -9.252 1.00 92.44 90 TYR A N 1
ATOM 696 C CA . TYR A 1 90 ? 17.896 -0.734 -8.090 1.00 92.44 90 TYR A CA 1
ATOM 697 C C . TYR A 1 90 ? 18.343 0.722 -8.026 1.00 92.44 90 TYR A C 1
ATOM 699 O O . TYR A 1 90 ? 18.766 1.271 -9.054 1.00 92.44 90 TYR A O 1
ATOM 707 N N . ASP A 1 91 ? 18.353 1.297 -6.825 1.00 87.62 91 ASP A N 1
ATOM 708 C CA . ASP A 1 91 ? 18.899 2.630 -6.528 1.00 87.62 91 ASP A CA 1
ATOM 709 C C . ASP A 1 91 ? 18.337 3.709 -7.473 1.00 87.62 91 ASP A C 1
ATOM 711 O O . ASP A 1 91 ? 19.093 4.396 -8.175 1.00 87.62 91 ASP A O 1
ATOM 715 N N . VAL A 1 92 ? 17.012 3.760 -7.604 1.00 87.19 92 VAL A N 1
ATOM 716 C CA . VAL A 1 92 ? 16.308 4.719 -8.465 1.00 87.19 92 VAL A CA 1
ATOM 717 C C . VAL A 1 92 ? 16.197 6.036 -7.700 1.00 87.19 92 VAL A C 1
ATOM 719 O O . VAL A 1 92 ? 15.550 6.097 -6.660 1.00 87.19 92 VAL A O 1
ATOM 722 N N . GLU A 1 93 ? 16.871 7.070 -8.200 1.00 83.62 93 GLU A N 1
ATOM 723 C CA . GLU A 1 93 ? 16.976 8.382 -7.535 1.00 83.62 93 GLU A CA 1
ATOM 724 C C . GLU A 1 93 ? 15.824 9.312 -7.950 1.00 83.62 93 GLU A C 1
ATOM 726 O O . GLU A 1 93 ? 15.662 10.397 -7.411 1.00 83.62 93 GLU A O 1
ATOM 731 N N . GLU A 1 94 ? 15.044 8.907 -8.949 1.00 86.31 94 GLU A N 1
ATOM 732 C CA . GLU A 1 94 ? 13.897 9.639 -9.456 1.00 86.31 94 GLU A CA 1
ATOM 733 C C . GLU A 1 94 ? 12.753 9.671 -8.425 1.00 86.31 94 GLU A C 1
ATOM 735 O O . GLU A 1 94 ? 12.315 8.624 -7.944 1.00 86.31 94 GLU A O 1
ATOM 740 N N . GLY A 1 95 ? 12.234 10.868 -8.126 1.00 85.94 95 GLY A N 1
ATOM 741 C CA . GLY A 1 95 ? 11.105 11.070 -7.207 1.00 85.94 95 GLY A CA 1
ATOM 742 C C . GLY A 1 95 ? 9.774 10.511 -7.724 1.00 85.94 95 GLY A C 1
ATOM 743 O O . GLY A 1 95 ? 8.825 10.368 -6.963 1.00 85.94 95 GLY A O 1
ATOM 744 N N . TYR A 1 96 ? 9.688 10.147 -9.006 1.00 91.00 96 TYR A N 1
ATOM 745 C CA . TYR A 1 96 ? 8.543 9.421 -9.556 1.00 91.00 96 TYR A CA 1
ATOM 746 C C . TYR A 1 96 ? 8.994 8.224 -10.392 1.00 91.00 96 TYR A C 1
ATOM 748 O O . TYR A 1 96 ? 9.748 8.373 -11.356 1.00 91.00 96 TYR A O 1
ATOM 756 N N . VAL A 1 97 ? 8.494 7.041 -10.058 1.00 94.94 97 VAL A N 1
ATOM 757 C CA . VAL A 1 97 ? 8.768 5.772 -10.732 1.00 94.94 97 VAL A CA 1
ATOM 758 C C . VAL A 1 97 ? 7.441 5.145 -11.127 1.00 94.94 97 VAL A C 1
ATOM 760 O O . VAL A 1 97 ? 6.586 4.922 -10.279 1.00 94.94 97 VAL A O 1
ATOM 763 N N . GLU A 1 98 ? 7.280 4.799 -12.396 1.00 96.75 98 GLU A N 1
ATOM 764 C CA . GLU A 1 98 ? 6.097 4.099 -12.886 1.00 96.75 98 GLU A CA 1
ATOM 765 C C . GLU A 1 98 ? 6.495 2.836 -13.653 1.00 96.75 98 GLU A C 1
ATOM 767 O O . GLU A 1 98 ? 7.365 2.859 -14.530 1.00 96.75 98 GLU A O 1
ATOM 772 N N . ILE A 1 99 ? 5.873 1.712 -13.304 1.00 96.69 99 ILE A N 1
ATOM 773 C CA . ILE A 1 99 ? 6.127 0.391 -13.873 1.00 96.69 99 ILE A CA 1
ATOM 774 C C . ILE A 1 99 ? 4.802 -0.185 -14.363 1.00 96.69 99 ILE A C 1
ATOM 776 O O . ILE A 1 99 ? 3.930 -0.527 -13.570 1.00 96.69 99 ILE A O 1
ATOM 780 N N . ASN A 1 100 ? 4.680 -0.356 -15.675 1.00 94.94 100 ASN A N 1
ATOM 781 C CA . ASN A 1 100 ? 3.441 -0.758 -16.326 1.00 94.94 100 ASN A CA 1
ATOM 782 C C . ASN A 1 100 ? 3.588 -2.104 -17.044 1.00 94.94 100 ASN A C 1
ATOM 784 O O . ASN A 1 100 ? 4.490 -2.293 -17.873 1.00 94.94 100 ASN A O 1
ATOM 788 N N . ASN A 1 101 ? 2.627 -3.004 -16.813 1.00 91.25 101 ASN A N 1
ATOM 789 C CA . ASN A 1 101 ? 2.401 -4.208 -17.622 1.00 91.25 101 ASN A CA 1
ATOM 790 C C . ASN A 1 101 ? 3.555 -5.245 -17.565 1.00 91.25 101 ASN A C 1
ATOM 792 O O . ASN A 1 101 ? 3.803 -6.006 -18.510 1.00 91.25 101 ASN A O 1
ATOM 796 N N . PHE A 1 102 ? 4.263 -5.304 -16.433 1.00 91.50 102 PHE A N 1
ATOM 797 C CA . PHE A 1 102 ? 5.227 -6.363 -16.112 1.00 91.50 102 PHE A CA 1
ATOM 798 C C . PHE A 1 102 ? 4.595 -7.387 -15.173 1.00 91.50 102 PHE A C 1
ATOM 800 O O . PHE A 1 102 ? 3.942 -7.024 -14.210 1.00 91.50 102 PHE A O 1
ATOM 807 N N . VAL A 1 103 ? 4.804 -8.682 -15.417 1.00 90.06 103 VAL A N 1
ATOM 808 C CA . VAL A 1 103 ? 4.234 -9.748 -14.575 1.00 90.06 103 VAL A CA 1
ATOM 809 C C . VAL A 1 103 ? 4.911 -9.790 -13.208 1.00 90.06 103 VAL A C 1
ATOM 811 O O . VAL A 1 103 ? 4.229 -10.015 -12.215 1.00 90.06 103 VAL A O 1
ATOM 814 N N . ASP A 1 104 ? 6.226 -9.602 -13.153 1.00 91.69 104 ASP A N 1
ATOM 815 C CA . ASP A 1 104 ? 7.005 -9.677 -11.919 1.00 91.69 104 ASP A CA 1
ATOM 816 C C . ASP A 1 104 ? 7.926 -8.465 -11.775 1.00 91.69 104 ASP A C 1
ATOM 818 O O . ASP A 1 104 ? 8.700 -8.146 -12.685 1.00 91.69 104 ASP A O 1
ATOM 822 N N . VAL A 1 105 ? 7.827 -7.798 -10.631 1.00 95.12 105 VAL A N 1
ATOM 823 C CA . VAL A 1 105 ? 8.537 -6.560 -10.316 1.00 95.12 105 VAL A CA 1
ATOM 824 C C . VAL A 1 105 ? 9.462 -6.800 -9.131 1.00 95.12 105 VAL A C 1
ATOM 826 O O . VAL A 1 105 ? 9.054 -7.306 -8.092 1.00 95.12 105 VAL A O 1
ATOM 829 N N . TYR A 1 106 ? 10.723 -6.414 -9.273 1.00 96.31 106 TYR A N 1
ATOM 830 C CA . TYR A 1 106 ? 11.685 -6.396 -8.179 1.00 96.31 106 TYR A CA 1
ATOM 831 C C . TYR A 1 106 ? 12.233 -4.982 -8.029 1.00 96.31 106 TYR A C 1
ATOM 833 O O . TYR A 1 106 ? 12.962 -4.502 -8.895 1.00 96.31 106 TYR A O 1
ATOM 841 N N . PHE A 1 107 ? 11.868 -4.295 -6.957 1.00 95.62 107 PHE A N 1
ATOM 842 C CA . PHE A 1 107 ? 12.257 -2.911 -6.730 1.00 95.62 107 PHE A CA 1
ATOM 843 C C . PHE A 1 107 ? 12.993 -2.809 -5.403 1.00 95.62 107 PHE A C 1
ATOM 845 O O . PHE A 1 107 ? 12.409 -3.062 -4.355 1.00 95.62 107 PHE A O 1
ATOM 852 N N . ILE A 1 108 ? 14.275 -2.455 -5.458 1.00 93.31 108 ILE A N 1
ATOM 853 C CA . ILE A 1 108 ? 15.082 -2.178 -4.269 1.00 93.31 108 ILE A CA 1
ATOM 854 C C . ILE A 1 108 ? 15.543 -0.739 -4.353 1.00 93.31 108 ILE A C 1
ATOM 856 O O . ILE A 1 108 ? 16.266 -0.385 -5.290 1.00 93.31 108 ILE A O 1
ATOM 860 N N . ASN A 1 109 ? 15.174 0.079 -3.377 1.00 87.00 109 ASN A N 1
ATOM 861 C CA . ASN A 1 109 ? 15.658 1.445 -3.330 1.00 87.00 109 ASN A CA 1
ATOM 862 C C . ASN A 1 109 ? 16.277 1.783 -1.982 1.00 87.00 109 ASN A C 1
ATOM 864 O O . ASN A 1 109 ? 15.611 1.788 -0.959 1.00 87.00 109 ASN A O 1
ATOM 868 N N . ASP A 1 110 ? 17.567 2.098 -2.024 1.00 76.56 110 ASP A N 1
ATOM 869 C CA . ASP A 1 110 ? 18.378 2.527 -0.882 1.00 76.56 110 ASP A CA 1
ATOM 870 C C . ASP A 1 110 ? 18.630 4.051 -0.949 1.00 76.56 110 ASP A C 1
ATOM 872 O O . ASP A 1 110 ? 19.658 4.561 -0.492 1.00 76.56 110 ASP A O 1
ATOM 876 N N . TYR A 1 111 ? 17.740 4.786 -1.630 1.00 69.62 111 TYR A N 1
ATOM 877 C CA . TYR A 1 111 ? 17.863 6.224 -1.847 1.00 69.62 111 TYR A CA 1
ATOM 878 C C . TYR A 1 111 ? 17.557 6.990 -0.560 1.00 69.62 111 TYR A C 1
ATOM 880 O O . TYR A 1 111 ? 16.500 6.841 0.038 1.00 69.62 111 TYR A O 1
ATOM 888 N N . TYR A 1 112 ? 18.493 7.851 -0.165 1.00 62.38 112 TYR A N 1
ATOM 889 C CA . TYR A 1 112 ? 18.261 8.887 0.830 1.00 62.38 112 TYR A CA 1
ATOM 890 C C . TYR A 1 112 ? 18.217 10.197 0.073 1.00 62.38 112 TYR A C 1
ATOM 892 O O . TYR A 1 112 ? 19.233 10.572 -0.526 1.00 62.38 112 TYR A O 1
ATOM 900 N N . GLY A 1 113 ? 17.076 10.879 0.112 1.00 59.91 113 GLY A N 1
ATOM 901 C CA . GLY A 1 113 ? 16.915 12.197 -0.488 1.00 59.91 113 GLY A CA 1
ATOM 902 C C . GLY A 1 113 ? 18.162 13.059 -0.340 1.00 59.91 113 GLY A C 1
ATOM 903 O O . GLY A 1 113 ? 18.707 13.211 0.760 1.00 59.91 113 GLY A O 1
ATOM 904 N N . THR A 1 114 ? 18.669 13.608 -1.441 1.00 56.69 114 THR A N 1
ATOM 905 C CA . THR A 1 114 ? 19.816 14.510 -1.335 1.00 56.69 114 THR A CA 1
ATOM 906 C C . THR A 1 114 ? 19.336 15.888 -0.890 1.00 56.69 114 THR A C 1
ATOM 908 O O . THR A 1 114 ? 18.418 16.470 -1.462 1.00 56.69 114 THR A O 1
ATOM 911 N N . ALA A 1 115 ? 19.965 16.437 0.155 1.00 54.16 115 ALA A N 1
ATOM 912 C CA . ALA A 1 115 ? 19.746 17.819 0.574 1.00 54.16 115 ALA A CA 1
ATOM 913 C C . ALA A 1 115 ? 20.324 18.782 -0.481 1.00 54.16 115 ALA A C 1
ATOM 915 O O . ALA A 1 115 ? 21.412 19.342 -0.311 1.00 54.16 115 ALA A O 1
ATOM 916 N N . GLU A 1 116 ? 19.630 18.962 -1.600 1.00 54.56 116 GLU A N 1
ATOM 917 C CA . GLU A 1 116 ? 19.974 19.971 -2.594 1.00 54.56 116 GLU A CA 1
ATOM 918 C C . GLU A 1 116 ? 19.673 21.374 -2.019 1.00 54.56 116 GLU A C 1
ATOM 920 O O . GLU A 1 116 ? 18.649 21.599 -1.370 1.00 54.56 116 GLU A O 1
ATOM 925 N N . PRO A 1 117 ? 20.535 22.384 -2.246 1.00 50.12 117 PRO A N 1
ATOM 926 C CA . PRO A 1 117 ? 20.347 23.738 -1.714 1.00 50.12 117 PRO A CA 1
ATOM 927 C C . PRO A 1 117 ? 19.112 24.484 -2.262 1.00 50.12 117 PRO A C 1
ATOM 929 O O . PRO A 1 117 ? 18.900 25.642 -1.885 1.00 50.12 117 PRO A O 1
ATOM 932 N N . TYR A 1 118 ? 18.324 23.868 -3.152 1.00 47.88 118 TYR A N 1
ATOM 933 C CA . TYR A 1 118 ? 17.231 24.508 -3.889 1.00 47.88 118 TYR A CA 1
ATOM 934 C C . TYR A 1 118 ? 15.905 23.724 -3.957 1.00 47.88 118 TYR A C 1
ATOM 936 O O . TYR A 1 118 ? 14.969 24.251 -4.555 1.00 47.88 118 TYR A O 1
ATOM 944 N N . GLY A 1 119 ? 15.772 22.548 -3.338 1.00 47.34 119 GLY A N 1
ATOM 945 C CA . GLY A 1 119 ? 14.535 21.754 -3.390 1.00 47.34 119 GLY A CA 1
ATOM 946 C C . GLY A 1 119 ? 14.682 20.428 -2.649 1.00 47.34 119 GLY A C 1
ATOM 947 O O . GLY A 1 119 ? 15.798 19.934 -2.523 1.00 47.34 119 GLY A O 1
ATOM 948 N N . TYR A 1 120 ? 13.583 19.933 -2.083 1.00 50.50 120 TYR A N 1
ATOM 949 C CA . TYR A 1 120 ? 13.526 18.708 -1.287 1.00 50.50 120 TYR A CA 1
ATOM 950 C C . TYR A 1 120 ? 13.341 17.507 -2.220 1.00 50.50 120 TYR A C 1
ATOM 952 O O . TYR A 1 120 ? 12.217 17.223 -2.593 1.00 50.50 120 TYR A O 1
ATOM 960 N N . ASP A 1 121 ? 14.423 16.809 -2.558 1.00 58.09 121 ASP A N 1
ATOM 961 C CA . ASP A 1 121 ? 14.413 15.670 -3.493 1.00 58.09 121 ASP A CA 1
ATOM 962 C C . ASP A 1 121 ? 14.349 14.336 -2.724 1.00 58.09 121 ASP A C 1
ATOM 964 O O . ASP A 1 121 ? 15.210 13.472 -2.885 1.00 58.09 121 ASP A O 1
ATOM 968 N N . GLY A 1 122 ? 13.448 14.246 -1.737 1.00 63.91 122 GLY A N 1
ATOM 969 C CA . GLY A 1 122 ? 13.435 13.159 -0.751 1.00 63.91 122 GLY A CA 1
ATOM 970 C C . GLY A 1 122 ? 12.208 12.266 -0.763 1.00 63.91 122 GLY A C 1
ATOM 971 O O . GLY A 1 122 ? 12.316 11.148 -0.277 1.00 63.91 122 GLY A O 1
ATOM 972 N N . ASP A 1 123 ? 11.089 12.724 -1.317 1.00 82.00 123 ASP A N 1
ATOM 973 C CA . ASP A 1 123 ? 9.886 11.905 -1.394 1.00 82.00 123 ASP A CA 1
ATOM 974 C C . ASP A 1 123 ? 9.863 11.161 -2.732 1.00 82.00 123 ASP A C 1
ATOM 976 O O . ASP A 1 123 ? 10.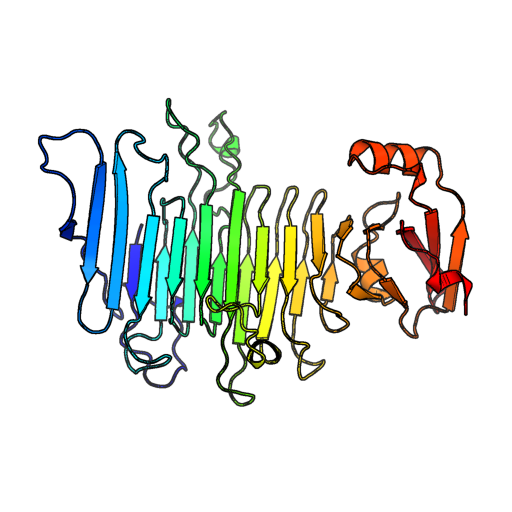180 11.736 -3.777 1.00 82.00 123 ASP A O 1
ATOM 980 N N . GLN A 1 124 ? 9.499 9.881 -2.710 1.00 87.81 124 GLN A N 1
ATOM 981 C CA . GLN A 1 124 ? 9.388 9.067 -3.917 1.00 87.81 124 GLN A CA 1
ATOM 982 C C . GLN A 1 124 ? 7.973 8.528 -4.073 1.00 87.81 124 GLN A C 1
ATOM 984 O O . GLN A 1 124 ? 7.403 7.965 -3.149 1.00 87.81 124 GLN A O 1
ATOM 989 N N . THR A 1 125 ? 7.416 8.627 -5.273 1.00 93.38 125 THR A N 1
ATOM 990 C CA . THR A 1 125 ? 6.206 7.899 -5.655 1.00 93.38 125 THR A CA 1
ATOM 991 C C . THR A 1 125 ? 6.577 6.726 -6.554 1.00 93.38 125 THR A C 1
ATOM 993 O O . THR A 1 125 ? 7.220 6.920 -7.584 1.00 93.38 125 THR A O 1
ATOM 996 N N . LEU A 1 126 ? 6.147 5.519 -6.195 1.00 95.81 126 LEU A N 1
ATOM 997 C CA . LEU A 1 126 ? 6.277 4.301 -6.991 1.00 95.81 126 LEU A CA 1
ATOM 998 C C . LEU A 1 126 ? 4.889 3.805 -7.392 1.00 95.81 126 LEU A C 1
ATOM 1000 O O . LEU A 1 126 ? 4.110 3.381 -6.547 1.00 95.81 126 LEU A O 1
ATOM 1004 N N . VAL A 1 127 ? 4.591 3.800 -8.686 1.00 97.25 127 VAL A N 1
ATOM 1005 C CA . VAL A 1 127 ? 3.338 3.275 -9.236 1.00 97.25 127 VAL A CA 1
ATOM 1006 C C . VAL A 1 127 ? 3.618 1.984 -9.996 1.00 97.25 127 VAL A C 1
ATOM 1008 O O . VAL A 1 127 ? 4.456 1.948 -10.895 1.00 97.25 127 VAL A O 1
ATOM 1011 N N . ILE A 1 128 ? 2.918 0.911 -9.641 1.00 97.06 128 ILE A N 1
ATOM 1012 C CA . ILE A 1 128 ? 3.023 -0.402 -10.277 1.00 97.06 128 ILE A CA 1
ATOM 1013 C C . ILE A 1 128 ? 1.642 -0.806 -10.788 1.00 97.06 128 ILE A C 1
ATOM 1015 O O . ILE A 1 128 ? 0.762 -1.155 -10.000 1.00 97.06 128 ILE A O 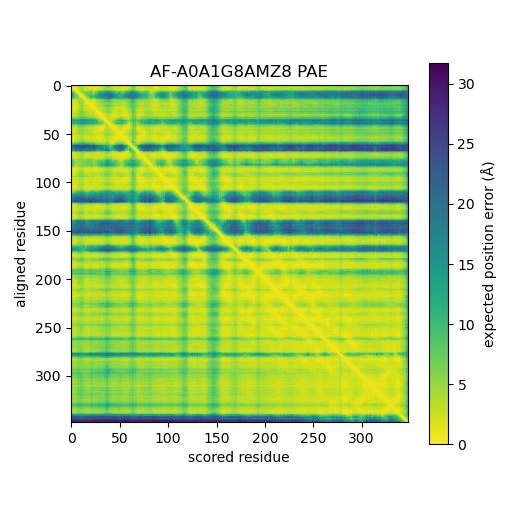1
ATOM 1019 N N . ASN A 1 129 ? 1.476 -0.829 -12.108 1.00 95.12 129 ASN A N 1
ATOM 1020 C CA . ASN A 1 129 ? 0.218 -1.186 -12.755 1.00 95.12 129 ASN A CA 1
ATOM 1021 C C . ASN A 1 129 ? 0.313 -2.518 -13.495 1.00 95.12 129 ASN A C 1
ATOM 1023 O O . ASN A 1 129 ? 1.303 -2.833 -14.167 1.00 95.12 129 ASN A O 1
ATOM 1027 N N . ASP A 1 130 ? -0.770 -3.286 -13.403 1.00 91.75 130 ASP A N 1
ATOM 1028 C CA . ASP A 1 130 ? -0.951 -4.580 -14.052 1.00 91.75 130 ASP A CA 1
ATOM 1029 C C . ASP A 1 130 ? 0.136 -5.602 -13.700 1.00 91.75 130 ASP A C 1
ATOM 1031 O O . ASP A 1 130 ? 0.459 -6.497 -14.489 1.00 91.75 130 ASP A O 1
ATOM 1035 N N . ALA A 1 131 ? 0.698 -5.501 -12.495 1.00 90.94 131 ALA A N 1
ATOM 1036 C CA . ALA A 1 131 ? 1.646 -6.483 -12.001 1.00 90.94 131 ALA A CA 1
ATOM 1037 C C . ALA A 1 131 ? 0.951 -7.688 -11.384 1.00 90.94 131 ALA A C 1
ATOM 1039 O O . ALA A 1 131 ? -0.110 -7.595 -10.764 1.00 90.94 131 ALA A O 1
ATOM 1040 N N . LYS A 1 132 ? 1.586 -8.848 -11.538 1.00 88.75 132 LYS A N 1
ATOM 1041 C CA . LYS A 1 132 ? 1.141 -10.082 -10.896 1.00 88.75 132 LYS A CA 1
ATOM 1042 C C . LYS A 1 132 ? 1.886 -10.329 -9.588 1.00 88.75 132 LYS A C 1
ATOM 1044 O O . LYS A 1 132 ? 1.344 -10.919 -8.658 1.00 88.75 132 LYS A O 1
ATOM 1049 N N . ARG A 1 133 ? 3.163 -9.969 -9.547 1.00 91.12 133 ARG A N 1
ATOM 1050 C CA . ARG A 1 133 ? 4.035 -10.161 -8.398 1.00 91.12 133 ARG A CA 1
ATOM 1051 C C . ARG A 1 133 ? 4.928 -8.958 -8.205 1.00 91.12 133 ARG A C 1
ATOM 1053 O O . ARG A 1 133 ? 5.295 -8.299 -9.179 1.00 91.12 133 ARG A O 1
ATOM 1060 N N . GLY A 1 134 ? 5.280 -8.714 -6.955 1.00 94.56 134 GLY A N 1
ATOM 1061 C CA . GLY A 1 134 ? 6.193 -7.650 -6.592 1.00 94.56 134 GLY A CA 1
ATOM 1062 C C . GLY A 1 134 ? 6.972 -8.010 -5.343 1.00 94.56 134 GLY A C 1
ATOM 1063 O O . GLY A 1 134 ? 6.385 -8.454 -4.365 1.00 94.56 134 GLY A O 1
ATOM 1064 N N . TYR A 1 135 ? 8.279 -7.799 -5.369 1.00 96.81 135 TYR A N 1
ATOM 1065 C CA . TYR A 1 135 ? 9.064 -7.606 -4.157 1.00 96.81 135 TYR A CA 1
ATOM 1066 C C . TYR A 1 135 ? 9.555 -6.164 -4.184 1.00 96.81 135 TYR A C 1
ATOM 1068 O O . TYR A 1 135 ? 10.326 -5.790 -5.074 1.00 96.81 135 TYR A O 1
ATOM 1076 N N . ILE A 1 136 ? 9.058 -5.361 -3.253 1.00 97.12 136 ILE A N 1
ATOM 1077 C CA . ILE A 1 136 ? 9.377 -3.947 -3.113 1.00 97.12 136 ILE A CA 1
ATOM 1078 C C . ILE A 1 136 ? 10.024 -3.755 -1.748 1.00 97.12 136 ILE A C 1
ATOM 1080 O O . ILE A 1 136 ? 9.461 -4.136 -0.727 1.00 97.12 136 ILE A O 1
ATOM 1084 N N . ASP A 1 137 ? 11.222 -3.191 -1.735 1.00 95.12 137 ASP A N 1
ATOM 1085 C CA . ASP A 1 137 ? 11.983 -2.953 -0.515 1.00 95.12 137 ASP A CA 1
ATOM 1086 C C . ASP A 1 137 ? 12.621 -1.572 -0.606 1.00 95.12 137 ASP A C 1
ATOM 1088 O O . ASP A 1 137 ? 13.581 -1.357 -1.355 1.00 95.12 137 ASP A O 1
ATOM 1092 N N . THR A 1 138 ? 12.037 -0.629 0.121 1.00 91.25 138 THR A N 1
ATOM 1093 C CA . THR A 1 138 ? 12.584 0.716 0.312 1.00 91.25 138 THR A CA 1
ATOM 1094 C C . THR A 1 138 ? 13.208 0.868 1.696 1.00 91.25 138 THR A C 1
ATOM 1096 O O . THR A 1 138 ? 13.619 1.966 2.076 1.00 91.25 138 THR A O 1
ATOM 1099 N N . ARG A 1 139 ? 13.354 -0.243 2.445 1.00 87.56 139 ARG A N 1
ATOM 1100 C CA . ARG A 1 139 ? 14.110 -0.232 3.694 1.00 87.56 139 ARG A CA 1
ATOM 1101 C C . ARG A 1 139 ? 15.532 0.155 3.419 1.00 87.56 139 ARG A C 1
ATOM 1103 O O . ARG A 1 139 ? 16.232 -0.410 2.575 1.00 87.56 139 ARG A O 1
ATOM 1110 N N . ASN A 1 140 ? 15.987 1.067 4.250 1.00 68.50 140 ASN A N 1
ATOM 1111 C CA . ASN A 1 140 ? 17.322 1.550 4.119 1.00 68.50 140 ASN A CA 1
ATOM 1112 C C . ASN A 1 140 ? 18.341 0.577 4.716 1.00 68.50 140 ASN A C 1
ATOM 1114 O O . ASN A 1 140 ? 18.440 0.407 5.933 1.00 68.50 140 ASN A O 1
ATOM 1118 N N . THR A 1 141 ? 19.134 -0.063 3.862 1.00 61.03 141 THR A N 1
ATOM 1119 C CA . THR A 1 141 ? 20.112 -1.075 4.293 1.00 61.03 141 THR A CA 1
ATOM 1120 C C . THR A 1 141 ? 21.496 -0.493 4.559 1.00 61.03 141 THR A C 1
ATOM 1122 O O . THR A 1 141 ? 22.349 -1.178 5.136 1.00 61.03 141 THR A O 1
ATOM 1125 N N . ARG A 1 142 ? 21.737 0.773 4.195 1.00 55.72 142 ARG A N 1
ATOM 1126 C CA . ARG A 1 142 ? 22.990 1.484 4.502 1.00 55.72 142 ARG A CA 1
ATOM 1127 C C . ARG A 1 142 ? 23.112 1.952 5.954 1.00 55.72 142 ARG A C 1
ATOM 1129 O O . ARG A 1 142 ? 24.208 2.346 6.350 1.00 55.72 142 ARG A O 1
ATOM 1136 N N . GLY A 1 143 ? 22.064 1.777 6.761 1.00 48.84 143 GLY A N 1
ATOM 1137 C CA . GLY A 1 143 ? 22.028 2.105 8.189 1.00 48.84 143 GLY A CA 1
ATOM 1138 C C . GLY A 1 143 ? 21.594 3.547 8.450 1.00 48.84 143 GLY A C 1
ATOM 1139 O O . GLY A 1 143 ? 21.667 4.391 7.565 1.00 48.84 143 GLY A O 1
ATOM 1140 N N . ASP A 1 144 ? 21.121 3.856 9.658 1.00 53.88 144 ASP A N 1
ATOM 1141 C CA . ASP A 1 144 ? 20.745 5.232 10.007 1.00 53.88 144 ASP A CA 1
ATOM 1142 C C . ASP A 1 144 ? 21.948 6.175 9.754 1.00 53.88 144 ASP A C 1
ATOM 1144 O O . ASP A 1 144 ? 23.019 5.972 10.338 1.00 53.88 144 ASP A O 1
ATOM 1148 N N . PRO A 1 145 ? 21.828 7.211 8.901 1.00 51.41 145 PRO A N 1
ATOM 1149 C CA . PRO A 1 145 ? 22.909 8.161 8.634 1.00 51.41 145 PRO A CA 1
ATOM 1150 C C . PRO A 1 145 ? 23.406 8.883 9.902 1.00 51.41 145 PRO A C 1
ATOM 1152 O O . PRO A 1 145 ? 24.502 9.463 9.895 1.00 51.41 145 PRO A O 1
ATOM 1155 N N . ALA A 1 146 ? 22.662 8.814 11.015 1.00 52.62 146 ALA A N 1
ATOM 1156 C CA . ALA A 1 146 ? 23.130 9.228 12.334 1.00 52.62 146 ALA A CA 1
ATOM 1157 C C . ALA A 1 146 ? 24.363 8.441 12.818 1.00 52.62 146 ALA A C 1
ATOM 1159 O O . ALA A 1 146 ? 25.246 9.038 13.446 1.00 52.62 146 ALA A O 1
ATOM 1160 N N . ASP A 1 147 ? 24.491 7.155 12.475 1.00 55.28 147 ASP A N 1
ATOM 1161 C CA . ASP A 1 147 ? 25.664 6.330 12.806 1.00 55.28 147 ASP A CA 1
ATOM 1162 C C . ASP A 1 147 ? 26.908 6.721 11.985 1.00 55.28 147 ASP A C 1
ATOM 1164 O O . ASP A 1 147 ? 28.046 6.520 12.428 1.00 55.28 147 ASP A O 1
ATOM 1168 N N . GLU A 1 148 ? 26.723 7.376 10.834 1.00 55.34 148 GLU A N 1
ATOM 1169 C CA . GLU A 1 148 ? 27.814 7.921 10.013 1.00 55.34 148 GLU A CA 1
ATOM 1170 C C . GLU A 1 148 ? 28.200 9.369 10.377 1.00 55.34 148 GLU A C 1
ATOM 1172 O O . GLU A 1 148 ? 29.122 9.951 9.794 1.00 55.34 148 GLU A O 1
ATOM 1177 N N . GLY A 1 149 ? 27.553 9.965 11.385 1.00 51.78 149 GLY A N 1
ATOM 1178 C CA . GLY A 1 149 ? 27.847 11.326 11.841 1.00 51.78 149 GLY A CA 1
ATOM 1179 C C . GLY A 1 149 ? 27.367 12.423 10.884 1.00 51.78 149 GLY A C 1
ATOM 1180 O O . GLY A 1 149 ? 27.857 13.557 10.958 1.00 51.78 149 GLY A O 1
ATOM 1181 N N . ILE A 1 150 ? 26.418 12.108 9.997 1.00 53.62 150 ILE A N 1
ATOM 1182 C CA . ILE A 1 150 ? 25.753 13.073 9.121 1.00 53.62 150 ILE A CA 1
ATOM 1183 C C . ILE A 1 150 ? 24.581 13.677 9.907 1.00 53.62 150 ILE A C 1
ATOM 1185 O O . ILE A 1 150 ? 23.550 13.057 10.113 1.00 53.62 150 ILE A O 1
ATOM 1189 N N . THR A 1 151 ? 24.737 14.916 10.383 1.00 49.97 151 THR A N 1
ATOM 1190 C CA . THR A 1 151 ? 23.748 15.609 11.241 1.00 49.97 151 THR A CA 1
ATOM 1191 C C . THR A 1 151 ? 22.500 16.130 10.515 1.00 49.97 151 THR A C 1
ATOM 1193 O O . THR A 1 151 ? 21.726 16.874 11.111 1.00 49.97 151 THR A O 1
ATOM 1196 N N . TYR A 1 152 ? 22.311 15.788 9.242 1.00 52.09 152 TYR A N 1
ATOM 1197 C CA . TYR A 1 152 ? 21.084 16.079 8.502 1.00 52.09 152 TYR A CA 1
ATOM 1198 C C . TYR A 1 152 ? 20.411 14.747 8.176 1.00 52.09 152 TYR A C 1
ATOM 1200 O O . TYR A 1 152 ? 20.641 14.184 7.113 1.00 52.09 152 TYR A O 1
ATOM 1208 N N . GLN A 1 153 ? 19.635 14.236 9.136 1.00 52.62 153 GLN A N 1
ATOM 1209 C CA . GLN A 1 153 ? 18.657 13.181 8.889 1.00 52.62 153 GLN A CA 1
ATOM 1210 C C . GLN A 1 153 ? 17.623 13.753 7.917 1.00 52.62 153 GLN A C 1
ATOM 1212 O O . GLN A 1 153 ? 16.909 14.696 8.262 1.00 52.62 153 GLN A O 1
ATOM 1217 N N . MET A 1 154 ? 17.598 13.248 6.689 1.00 58.91 154 MET A N 1
ATOM 1218 C CA . MET A 1 154 ? 16.440 13.416 5.820 1.00 58.91 154 MET A CA 1
ATOM 1219 C C . MET A 1 154 ? 15.751 12.066 5.807 1.00 58.91 154 MET A C 1
ATOM 1221 O O . MET A 1 154 ? 16.283 11.100 5.271 1.00 58.91 154 MET A O 1
ATOM 1225 N N . VAL A 1 155 ? 14.639 12.017 6.526 1.00 67.69 155 VAL A N 1
ATOM 1226 C CA . VAL A 1 155 ? 13.712 10.898 6.522 1.00 67.69 155 VAL A CA 1
ATOM 1227 C C . VAL A 1 155 ? 12.893 11.057 5.235 1.00 67.69 155 VAL A C 1
ATOM 1229 O O . VAL A 1 155 ? 12.310 12.123 5.029 1.00 67.69 155 VAL A O 1
ATOM 1232 N N . SER A 1 156 ? 12.979 10.089 4.326 1.00 76.88 156 SER A N 1
ATOM 1233 C CA . SER A 1 156 ? 12.364 10.122 2.990 1.00 76.88 156 SER A CA 1
ATOM 1234 C C . SER A 1 156 ? 11.047 9.369 3.018 1.00 76.88 156 SER A C 1
ATOM 1236 O O . SER A 1 156 ? 11.052 8.210 3.408 1.00 76.88 156 SER A O 1
ATOM 1238 N N . SER A 1 157 ? 9.953 9.989 2.584 1.00 87.56 157 SER A N 1
ATOM 1239 C CA . SER A 1 157 ? 8.659 9.301 2.524 1.00 87.56 157 SER A CA 1
ATOM 1240 C C . SER A 1 157 ? 8.444 8.682 1.143 1.00 87.56 157 SER A C 1
ATOM 1242 O O . SER A 1 157 ? 8.791 9.274 0.119 1.00 87.56 157 SER A O 1
ATOM 1244 N N . THR A 1 158 ? 7.839 7.505 1.094 1.00 91.19 158 THR A N 1
ATOM 1245 C CA . THR A 1 158 ? 7.568 6.752 -0.131 1.00 91.19 158 THR A CA 1
ATOM 1246 C C . THR A 1 158 ? 6.069 6.535 -0.279 1.00 91.19 158 THR A C 1
ATOM 1248 O O . THR A 1 158 ? 5.451 5.930 0.585 1.00 91.19 158 THR A O 1
ATOM 1251 N N . ASP A 1 159 ? 5.475 6.970 -1.389 1.00 95.69 159 ASP A N 1
ATOM 1252 C CA . ASP A 1 159 ? 4.095 6.630 -1.761 1.00 95.69 159 ASP A CA 1
ATOM 1253 C C . ASP A 1 159 ? 4.107 5.509 -2.807 1.00 95.69 159 ASP A C 1
ATOM 1255 O O . ASP A 1 159 ? 4.471 5.719 -3.966 1.00 95.69 159 ASP A O 1
ATOM 1259 N N . ILE A 1 160 ? 3.744 4.299 -2.397 1.00 97.81 160 ILE A N 1
ATOM 1260 C CA . ILE A 1 160 ? 3.713 3.095 -3.223 1.00 97.81 160 ILE A CA 1
ATOM 1261 C C . ILE A 1 160 ? 2.262 2.793 -3.594 1.00 97.81 160 ILE A C 1
ATOM 1263 O O . ILE A 1 160 ? 1.435 2.494 -2.737 1.00 97.81 160 ILE A O 1
ATOM 1267 N N . ILE A 1 161 ? 1.952 2.791 -4.886 1.00 98.12 161 ILE A N 1
ATOM 1268 C CA . ILE A 1 161 ? 0.627 2.480 -5.422 1.00 98.12 161 ILE A CA 1
ATOM 1269 C C . ILE A 1 161 ? 0.731 1.221 -6.278 1.00 98.12 161 ILE A C 1
ATOM 1271 O O . ILE A 1 161 ? 1.466 1.186 -7.262 1.00 98.12 161 ILE A O 1
ATOM 1275 N N . ILE A 1 162 ? -0.023 0.185 -5.919 1.00 98.06 162 ILE A N 1
ATOM 1276 C CA . ILE A 1 162 ? -0.033 -1.109 -6.602 1.00 98.06 162 ILE A CA 1
ATOM 1277 C C . ILE A 1 162 ? -1.450 -1.390 -7.102 1.00 98.06 162 ILE A C 1
ATOM 1279 O O . ILE A 1 162 ? -2.382 -1.561 -6.313 1.00 98.06 162 ILE A O 1
ATOM 1283 N N . ALA A 1 163 ? -1.597 -1.490 -8.423 1.00 96.25 163 ALA A N 1
ATOM 1284 C CA . ALA A 1 163 ? -2.800 -1.961 -9.101 1.00 96.25 163 ALA A CA 1
ATOM 1285 C C . ALA A 1 163 ? -2.542 -3.370 -9.669 1.00 96.25 163 ALA A C 1
ATOM 1287 O O . ALA A 1 163 ? -2.044 -3.511 -10.793 1.00 96.25 163 ALA A O 1
ATOM 1288 N N . PRO A 1 164 ? -2.801 -4.443 -8.893 1.00 94.62 164 PRO A N 1
ATOM 1289 C CA . PRO A 1 164 ? -2.444 -5.792 -9.304 1.00 94.62 164 PRO A CA 1
ATOM 1290 C C . PRO A 1 164 ? -3.442 -6.359 -10.319 1.00 94.62 164 PRO A C 1
ATOM 1292 O O . PRO A 1 164 ? -4.643 -6.117 -10.226 1.00 94.62 164 PRO A O 1
ATOM 1295 N N . HIS A 1 165 ? -2.960 -7.205 -11.232 1.00 90.44 165 HIS A N 1
ATOM 1296 C CA . HIS A 1 165 ? -3.790 -7.868 -12.241 1.00 90.44 165 HIS A CA 1
ATOM 1297 C C . HIS A 1 165 ? -3.571 -9.383 -12.260 1.00 90.44 165 HIS A C 1
ATOM 1299 O O . HIS A 1 165 ? -2.440 -9.873 -12.300 1.00 90.44 165 HIS A O 1
ATOM 1305 N N . SER A 1 166 ? -4.665 -10.150 -12.273 1.00 84.44 166 SER A N 1
ATOM 1306 C CA . SER A 1 166 ? -4.646 -11.612 -12.386 1.00 84.44 166 SER A CA 1
ATOM 1307 C C . SER A 1 166 ? -5.463 -12.119 -13.575 1.00 84.44 166 SER A C 1
ATOM 1309 O O . SER A 1 166 ? -6.532 -11.619 -13.912 1.00 84.44 166 SER A O 1
ATOM 1311 N N . ASN A 1 167 ? -5.000 -13.220 -14.170 1.00 79.62 167 ASN A N 1
ATOM 1312 C CA . ASN A 1 167 ? -5.714 -13.960 -15.208 1.00 79.62 167 ASN A CA 1
ATOM 1313 C C . ASN A 1 167 ? -6.540 -15.150 -14.679 1.00 79.62 167 ASN A C 1
ATOM 1315 O O . ASN A 1 167 ? -7.011 -15.958 -15.486 1.00 79.62 167 ASN A O 1
ATOM 1319 N N . GLY A 1 168 ? -6.718 -15.271 -13.358 1.00 73.31 168 GLY A N 1
ATOM 1320 C CA . GLY A 1 168 ? -7.630 -16.225 -12.718 1.00 73.31 168 GLY A CA 1
ATOM 1321 C C . GLY A 1 168 ? -7.027 -17.034 -11.565 1.00 73.31 168 GLY A C 1
ATOM 1322 O O . GLY A 1 168 ? -5.883 -16.847 -11.162 1.00 73.31 168 GLY A O 1
ATOM 1323 N N . ASP A 1 169 ? -7.811 -17.994 -11.072 1.00 68.25 169 ASP A N 1
ATOM 1324 C CA . ASP A 1 169 ? -7.529 -18.839 -9.898 1.00 68.25 169 ASP A CA 1
ATOM 1325 C C . ASP A 1 169 ? -6.281 -19.728 -10.018 1.00 68.25 169 ASP A C 1
ATOM 1327 O O . ASP A 1 169 ? -5.637 -20.057 -9.026 1.00 68.25 169 ASP A O 1
ATOM 1331 N N . SER A 1 170 ? -5.917 -20.123 -11.238 1.00 66.06 170 SER A N 1
ATOM 1332 C CA . SER A 1 170 ? -4.763 -20.993 -11.488 1.00 66.06 170 SER A CA 1
ATOM 1333 C C . SER A 1 170 ? -3.412 -20.342 -11.175 1.00 66.06 170 SER A C 1
ATOM 1335 O O . SER A 1 170 ? -2.386 -21.027 -11.219 1.00 66.06 170 SER A O 1
ATOM 1337 N N . TRP A 1 171 ? -3.393 -19.034 -10.899 1.00 66.38 171 TRP A N 1
ATOM 1338 C CA . TRP A 1 171 ? -2.171 -18.275 -10.690 1.00 66.38 171 TRP A CA 1
ATOM 1339 C C . TRP A 1 171 ? -2.477 -17.018 -9.845 1.00 66.38 171 TRP A C 1
ATOM 1341 O O . TRP A 1 171 ? -2.832 -15.985 -10.409 1.00 66.38 171 TRP A O 1
ATOM 1351 N N . SER A 1 172 ? -2.357 -17.099 -8.511 1.00 76.94 172 SER A N 1
ATOM 1352 C CA . SER A 1 172 ? -2.551 -15.954 -7.598 1.00 76.94 172 SER A CA 1
ATOM 1353 C C . SER A 1 172 ? -1.464 -14.887 -7.761 1.00 76.94 172 SER A C 1
ATOM 1355 O O . SER A 1 172 ? -0.363 -15.169 -8.263 1.00 76.94 172 SER A O 1
ATOM 1357 N N . ASN A 1 173 ? -1.805 -13.652 -7.393 1.00 87.31 173 ASN A N 1
ATOM 1358 C CA . ASN A 1 173 ? -0.846 -12.554 -7.303 1.00 87.31 173 ASN A CA 1
ATOM 1359 C C . ASN A 1 173 ? -0.177 -12.591 -5.927 1.00 87.31 173 ASN A C 1
ATOM 1361 O O . ASN A 1 173 ? -0.839 -12.953 -4.958 1.00 87.31 173 ASN A O 1
ATOM 1365 N N . LEU A 1 174 ? 1.100 -12.221 -5.843 1.00 92.62 174 LEU A N 1
ATOM 1366 C CA . LEU A 1 174 ? 1.838 -12.201 -4.577 1.00 92.62 174 LEU A CA 1
ATOM 1367 C C . LEU A 1 174 ? 2.735 -10.970 -4.501 1.00 92.62 174 LEU A C 1
ATOM 1369 O O . LEU A 1 174 ? 3.615 -10.814 -5.349 1.00 92.62 174 LEU A O 1
ATOM 1373 N N . PHE A 1 175 ? 2.536 -10.150 -3.476 1.00 96.88 175 PHE A N 1
ATOM 1374 C CA . PHE A 1 175 ? 3.359 -8.975 -3.212 1.00 96.88 175 PHE A CA 1
ATOM 1375 C C . PHE A 1 175 ? 3.999 -9.036 -1.825 1.00 96.88 175 PHE A C 1
ATOM 1377 O O . PHE A 1 175 ? 3.345 -9.384 -0.848 1.00 96.88 175 PHE A O 1
ATOM 1384 N N . GLU A 1 176 ? 5.269 -8.670 -1.748 1.00 97.88 176 GLU A N 1
ATOM 1385 C CA . GLU A 1 176 ? 5.988 -8.411 -0.503 1.00 97.88 176 GLU A CA 1
ATOM 1386 C C . GLU A 1 176 ? 6.474 -6.963 -0.563 1.00 97.88 176 GLU A C 1
ATOM 1388 O O . GLU A 1 176 ? 7.180 -6.591 -1.505 1.00 97.88 176 GLU A O 1
ATOM 1393 N N . VAL A 1 177 ? 6.048 -6.143 0.394 1.00 98.31 177 VAL A N 1
ATOM 1394 C CA . VAL A 1 177 ? 6.398 -4.722 0.472 1.00 98.31 177 VAL A CA 1
ATOM 1395 C C . VAL A 1 177 ? 7.009 -4.445 1.834 1.00 98.31 177 VAL A C 1
ATOM 1397 O O . VAL A 1 177 ? 6.434 -4.805 2.857 1.00 98.31 177 VAL A O 1
ATOM 1400 N N . TYR A 1 178 ? 8.165 -3.799 1.825 1.00 96.88 178 TYR A N 1
ATOM 1401 C CA . TYR A 1 178 ? 8.844 -3.335 3.021 1.00 96.88 178 TYR A CA 1
ATOM 1402 C C . TYR A 1 178 ? 9.209 -1.870 2.837 1.00 96.88 178 TYR A C 1
ATOM 1404 O O . TYR A 1 178 ? 9.969 -1.556 1.911 1.00 96.88 178 TYR A O 1
ATOM 1412 N N . THR A 1 179 ? 8.676 -0.996 3.685 1.00 94.00 179 THR A N 1
ATOM 1413 C CA . THR A 1 179 ? 8.977 0.439 3.630 1.00 94.00 179 THR A CA 1
ATOM 1414 C C . THR A 1 179 ? 10.018 0.857 4.659 1.00 94.00 179 THR A C 1
ATOM 1416 O O . THR A 1 179 ? 10.526 0.026 5.412 1.00 94.00 179 THR A O 1
ATOM 1419 N N . GLY A 1 180 ? 10.525 2.078 4.512 1.00 86.19 180 GLY A N 1
ATOM 1420 C CA . GLY A 1 180 ? 11.786 2.507 5.096 1.00 86.19 180 GLY A CA 1
ATOM 1421 C C . GLY A 1 180 ? 11.597 3.334 6.354 1.00 86.19 180 GLY A C 1
ATOM 1422 O O . GLY A 1 180 ? 10.816 3.000 7.226 1.00 86.19 180 GLY A O 1
ATOM 1423 N N . LEU A 1 181 ? 12.419 4.374 6.483 1.00 84.88 181 LEU A N 1
ATOM 1424 C CA . LEU A 1 181 ? 12.215 5.402 7.496 1.00 84.88 181 LEU A CA 1
ATOM 1425 C C . LEU A 1 181 ? 11.450 6.540 6.825 1.00 84.88 181 LEU A C 1
ATOM 1427 O O . LEU A 1 181 ? 11.989 7.116 5.880 1.00 84.88 181 LEU A O 1
ATOM 1431 N N . GLY A 1 182 ? 10.302 6.941 7.353 1.00 87.31 182 GLY A N 1
ATOM 1432 C CA . GLY A 1 182 ? 9.523 8.060 6.823 1.00 87.31 182 GLY A CA 1
ATOM 1433 C C . GLY A 1 182 ? 8.052 7.859 7.020 1.00 87.31 182 GLY A C 1
ATOM 1434 O O . GLY A 1 182 ? 7.650 6.840 7.528 1.00 87.31 182 GLY A O 1
ATOM 1435 N N . SER A 1 183 ? 7.258 8.869 6.676 1.00 92.62 183 SER A N 1
ATOM 1436 C CA . SER A 1 183 ? 5.808 8.693 6.651 1.00 92.62 183 SER A CA 1
ATOM 1437 C C . SER A 1 183 ? 5.431 8.076 5.314 1.00 92.62 183 SER A C 1
ATOM 1439 O O . SER A 1 183 ? 5.006 8.775 4.390 1.00 92.62 183 SER A O 1
ATOM 1441 N N . ASP A 1 184 ? 5.688 6.783 5.194 1.00 95.62 184 ASP A N 1
ATOM 1442 C CA . ASP A 1 184 ? 5.451 5.990 4.007 1.00 95.62 184 ASP A CA 1
ATOM 1443 C C . ASP A 1 184 ? 3.950 5.725 3.822 1.00 95.62 184 ASP A C 1
ATOM 1445 O O . ASP A 1 184 ? 3.123 5.730 4.738 1.00 95.62 184 ASP A O 1
ATOM 1449 N N . LYS A 1 185 ? 3.563 5.517 2.568 1.00 98.19 185 LYS A N 1
ATOM 1450 C CA . LYS A 1 185 ? 2.201 5.179 2.189 1.00 98.19 185 LYS A CA 1
ATOM 1451 C C . LYS A 1 185 ? 2.217 4.012 1.225 1.00 98.19 185 LYS A C 1
ATOM 1453 O O . LYS A 1 185 ? 2.907 4.045 0.213 1.00 98.19 185 LYS A O 1
ATOM 1458 N N . VAL A 1 186 ? 1.395 3.004 1.489 1.00 98.75 186 VAL A N 1
ATOM 1459 C CA . VAL A 1 186 ? 1.202 1.868 0.584 1.00 98.75 186 VAL A CA 1
ATOM 1460 C C . VAL A 1 186 ? -0.276 1.734 0.253 1.00 98.75 186 VAL A C 1
ATOM 1462 O O . VAL A 1 186 ? -1.123 1.598 1.130 1.00 98.75 186 VAL A O 1
ATOM 1465 N N . THR A 1 187 ? -0.601 1.763 -1.034 1.00 98.69 187 THR A N 1
ATOM 1466 C CA . THR A 1 187 ? -1.963 1.650 -1.554 1.00 98.69 187 THR A CA 1
ATOM 1467 C C . THR A 1 187 ? -2.080 0.428 -2.448 1.00 98.69 187 THR A C 1
ATOM 1469 O O . THR A 1 187 ? -1.410 0.335 -3.474 1.00 98.69 187 THR A O 1
ATOM 1472 N N . PHE A 1 188 ? -3.002 -0.469 -2.114 1.00 98.50 188 PHE A N 1
ATOM 1473 C CA . PHE A 1 188 ? -3.458 -1.522 -3.015 1.00 98.50 188 PHE A CA 1
ATOM 1474 C C . PHE A 1 188 ? -4.820 -1.144 -3.582 1.00 98.50 188 PHE A C 1
ATOM 1476 O O . PHE A 1 188 ? -5.783 -1.019 -2.828 1.00 98.50 188 PHE A O 1
ATOM 1483 N N . THR A 1 189 ? -4.925 -0.995 -4.904 1.00 97.56 189 THR A N 1
ATOM 1484 C CA . THR A 1 189 ? -6.173 -0.579 -5.556 1.00 97.56 189 THR A CA 1
ATOM 1485 C C . THR A 1 189 ? -6.614 -1.523 -6.665 1.00 97.56 189 THR A C 1
ATOM 1487 O O . THR A 1 189 ? -5.823 -2.045 -7.444 1.00 97.56 189 THR A O 1
ATOM 1490 N N . ALA A 1 190 ? -7.921 -1.743 -6.745 1.00 95.75 190 ALA A N 1
ATOM 1491 C CA . ALA A 1 190 ? -8.584 -2.380 -7.869 1.00 95.75 190 ALA A CA 1
ATOM 1492 C C . ALA A 1 190 ? -9.024 -1.358 -8.924 1.00 95.75 190 ALA A C 1
ATOM 1494 O O . ALA A 1 190 ? -9.576 -1.755 -9.949 1.00 95.75 190 ALA A O 1
ATOM 1495 N N . SER A 1 191 ? -8.837 -0.061 -8.680 1.00 91.88 191 SER A N 1
ATOM 1496 C CA . SER A 1 191 ? -9.168 0.989 -9.637 1.00 91.88 191 SER A CA 1
ATOM 1497 C C . SER A 1 191 ? -8.186 0.977 -10.805 1.00 91.88 191 SER A C 1
ATOM 1499 O O . SER A 1 191 ? -6.980 0.858 -10.626 1.00 91.88 191 SER A O 1
ATOM 1501 N N . GLN A 1 192 ? -8.729 1.087 -12.010 1.00 84.44 192 GLN A N 1
ATOM 1502 C CA . GLN A 1 192 ? -7.990 1.134 -13.267 1.00 84.44 192 GLN A CA 1
ATOM 1503 C C . GLN A 1 192 ? -8.007 2.562 -13.827 1.00 84.44 192 GLN A C 1
ATOM 1505 O O . GLN A 1 192 ? -8.894 3.352 -13.492 1.00 84.44 192 GLN A O 1
ATOM 1510 N N . ASP A 1 193 ? -7.088 2.885 -14.740 1.00 77.44 193 ASP A N 1
ATOM 1511 C CA . ASP A 1 193 ? -6.971 4.225 -15.346 1.00 77.44 193 ASP A CA 1
ATOM 1512 C C . ASP A 1 193 ? -8.255 4.721 -16.030 1.00 77.44 193 ASP A C 1
ATOM 1514 O O . ASP A 1 193 ? -8.515 5.924 -16.126 1.00 77.44 193 ASP A O 1
ATOM 1518 N N . ASP A 1 194 ? -9.086 3.802 -16.525 1.00 80.31 194 ASP A N 1
ATOM 1519 C CA . ASP A 1 194 ? -10.370 4.124 -17.152 1.00 80.31 194 ASP A CA 1
ATOM 1520 C C . ASP A 1 194 ? -11.515 4.335 -16.142 1.00 80.31 194 ASP A C 1
ATOM 1522 O O . ASP A 1 194 ? -12.666 4.557 -16.536 1.00 80.31 194 ASP A O 1
ATOM 1526 N N . GLY A 1 195 ? -11.203 4.287 -14.844 1.00 83.50 195 GLY A N 1
ATOM 1527 C CA . GLY A 1 195 ? -12.141 4.380 -13.730 1.00 83.50 195 GLY A CA 1
ATOM 1528 C C . GLY A 1 195 ? -12.959 3.109 -13.501 1.00 83.50 195 GLY A C 1
ATOM 1529 O O . GLY A 1 195 ? -13.899 3.129 -12.703 1.00 83.50 195 GLY A O 1
ATOM 1530 N N . SER A 1 196 ? -12.669 2.017 -14.214 1.00 89.75 196 SER A N 1
ATOM 1531 C CA . SER A 1 196 ? -13.270 0.715 -13.932 1.00 89.75 196 SER A CA 1
ATOM 1532 C C . SER A 1 196 ? -12.594 0.036 -12.738 1.00 89.75 196 SER A C 1
ATOM 1534 O O . SER A 1 196 ? -11.508 0.418 -12.310 1.00 89.75 196 SER A O 1
ATOM 1536 N N . ARG A 1 197 ? -13.271 -0.972 -12.177 1.00 93.50 197 ARG A N 1
ATOM 1537 C CA . ARG A 1 197 ? -12.733 -1.809 -11.102 1.00 93.50 197 ARG A CA 1
ATOM 1538 C C . ARG A 1 197 ? -12.294 -3.152 -11.670 1.00 93.50 197 ARG A C 1
ATOM 1540 O O . ARG A 1 197 ? -13.121 -3.875 -12.236 1.00 93.50 197 ARG A O 1
ATOM 1547 N N . ASP A 1 198 ? -11.041 -3.524 -11.455 1.00 92.19 198 ASP A N 1
ATOM 1548 C CA . ASP A 1 198 ? -10.543 -4.855 -11.757 1.00 92.19 198 ASP A CA 1
ATOM 1549 C C . ASP A 1 198 ? -10.914 -5.848 -10.649 1.00 92.19 198 ASP A C 1
ATOM 1551 O O . ASP A 1 198 ? -10.303 -5.939 -9.582 1.00 92.19 198 ASP A O 1
ATOM 1555 N N . THR A 1 199 ? -11.932 -6.655 -10.936 1.00 93.12 199 THR A N 1
ATOM 1556 C CA . THR A 1 199 ? -12.374 -7.740 -10.050 1.00 93.12 199 THR A CA 1
ATOM 1557 C C . THR A 1 199 ? -11.353 -8.870 -9.902 1.00 93.12 199 THR A C 1
ATOM 1559 O O . THR A 1 199 ? -11.517 -9.720 -9.030 1.00 93.12 199 THR A O 1
ATOM 1562 N N . SER A 1 200 ? -10.306 -8.914 -10.734 1.00 92.06 200 SER A N 1
ATOM 1563 C CA . SER A 1 200 ? -9.257 -9.935 -10.651 1.00 92.06 200 SER A CA 1
ATOM 1564 C C . SER A 1 200 ? -8.366 -9.798 -9.413 1.00 92.06 200 SER A C 1
ATOM 1566 O O . SER A 1 200 ? -7.723 -10.759 -8.990 1.00 92.06 200 SER A O 1
ATOM 1568 N N . THR A 1 201 ? -8.409 -8.639 -8.761 1.00 94.31 201 THR A N 1
ATOM 1569 C CA . THR A 1 201 ? -7.724 -8.371 -7.491 1.00 94.31 201 THR A CA 1
ATOM 1570 C C . THR A 1 201 ? -8.128 -9.310 -6.348 1.00 94.31 201 THR A C 1
ATOM 1572 O O . THR A 1 201 ? -7.359 -9.492 -5.407 1.00 94.31 201 THR A O 1
ATOM 1575 N N . GLN A 1 202 ? -9.268 -10.005 -6.456 1.00 95.06 202 GLN A N 1
ATOM 1576 C CA . GLN A 1 202 ? -9.693 -11.049 -5.510 1.00 95.06 202 GLN A CA 1
ATOM 1577 C C . GLN A 1 202 ? -8.685 -12.204 -5.348 1.00 95.06 202 GLN A C 1
ATOM 1579 O O . GLN A 1 202 ? -8.682 -12.898 -4.335 1.00 95.06 202 GLN A O 1
ATOM 1584 N N . TRP A 1 203 ? -7.788 -12.408 -6.320 1.00 94.69 203 TRP A N 1
ATOM 1585 C CA . TRP A 1 203 ? -6.732 -13.429 -6.268 1.00 94.69 203 TRP A CA 1
ATOM 1586 C C . TRP A 1 203 ? -5.382 -12.905 -5.761 1.00 94.69 203 TRP A C 1
ATOM 1588 O O . TRP A 1 203 ? -4.371 -13.585 -5.931 1.00 94.69 203 TRP A O 1
ATOM 1598 N N . THR A 1 204 ? -5.343 -11.704 -5.182 1.00 94.69 204 THR A N 1
ATOM 1599 C CA . THR A 1 204 ? -4.114 -11.117 -4.640 1.00 94.69 204 THR A CA 1
ATOM 1600 C C . THR A 1 204 ? -3.868 -11.532 -3.198 1.00 94.69 204 THR A C 1
ATOM 1602 O O . THR A 1 204 ? -4.759 -11.422 -2.358 1.00 94.69 204 THR A O 1
ATOM 1605 N N . GLU A 1 205 ? -2.648 -11.999 -2.951 1.00 95.56 205 GLU A N 1
ATOM 1606 C CA . GLU A 1 205 ? -2.028 -12.182 -1.643 1.00 95.56 205 GLU A CA 1
ATOM 1607 C C . GLU A 1 205 ? -0.940 -11.114 -1.466 1.00 95.56 205 GLU A C 1
ATOM 1609 O O . GLU A 1 205 ? -0.276 -10.730 -2.439 1.00 95.56 205 GLU A O 1
ATOM 1614 N N . PHE A 1 206 ? -0.752 -10.631 -0.243 1.00 97.69 206 PHE A N 1
ATOM 1615 C CA . PHE A 1 206 ? 0.328 -9.708 0.072 1.00 97.69 206 PHE A CA 1
ATOM 1616 C C . PHE A 1 206 ? 0.767 -9.779 1.533 1.00 97.69 206 PHE A C 1
ATOM 1618 O O . PHE A 1 206 ? -0.003 -10.144 2.422 1.00 97.69 206 PHE A O 1
ATOM 1625 N N . TYR A 1 207 ? 2.016 -9.379 1.739 1.00 98.38 207 TYR A N 1
ATOM 1626 C CA . TYR A 1 207 ? 2.603 -9.041 3.024 1.00 98.38 207 TYR A CA 1
ATOM 1627 C C . TYR A 1 207 ? 3.181 -7.628 2.921 1.00 98.38 207 TYR A C 1
ATOM 1629 O O . TYR A 1 207 ? 3.964 -7.354 2.007 1.00 98.38 207 TYR A O 1
ATOM 1637 N N . VAL A 1 208 ? 2.791 -6.748 3.837 1.00 98.75 208 VAL A N 1
ATOM 1638 C CA . VAL A 1 208 ? 3.280 -5.369 3.925 1.00 98.75 208 VAL A CA 1
ATOM 1639 C C . VAL A 1 208 ? 3.787 -5.118 5.338 1.00 98.75 208 VAL A C 1
ATOM 1641 O O . VAL A 1 208 ? 3.119 -5.480 6.300 1.00 98.75 208 VAL A O 1
ATOM 1644 N N . ASP A 1 209 ? 4.963 -4.521 5.442 1.00 98.25 209 ASP A N 1
ATOM 1645 C CA . ASP A 1 209 ? 5.608 -4.105 6.688 1.00 98.25 209 ASP A CA 1
ATOM 1646 C C . ASP A 1 209 ? 6.019 -2.644 6.509 1.00 98.25 209 ASP A C 1
ATOM 1648 O O . ASP A 1 209 ? 6.841 -2.342 5.631 1.00 98.25 209 ASP A O 1
ATOM 1652 N N . LEU A 1 210 ? 5.337 -1.762 7.247 1.00 97.12 210 LEU A N 1
ATOM 1653 C CA . LEU A 1 210 ? 5.438 -0.318 7.064 1.00 97.12 210 LEU A CA 1
ATOM 1654 C C . LEU A 1 210 ? 6.667 0.297 7.760 1.00 97.12 210 LEU A C 1
ATOM 1656 O O . LEU A 1 210 ? 7.272 1.226 7.228 1.00 97.12 210 LEU A O 1
ATOM 1660 N N . GLY A 1 211 ? 7.164 -0.338 8.822 1.00 93.69 211 GLY A N 1
ATOM 1661 C CA . GLY A 1 211 ? 8.436 0.020 9.441 1.00 93.69 211 GLY A CA 1
ATOM 1662 C C . GLY A 1 211 ? 8.300 0.964 10.635 1.00 93.69 211 GLY A C 1
ATOM 1663 O O . GLY A 1 211 ? 7.717 0.600 11.648 1.00 93.69 211 GLY A O 1
ATOM 1664 N N . GLU A 1 212 ? 8.984 2.103 10.592 1.00 90.50 212 GLU A N 1
ATOM 1665 C CA . GLU A 1 212 ? 8.978 3.098 11.674 1.00 90.50 212 GLU A CA 1
ATOM 1666 C C . GLU A 1 212 ? 8.328 4.388 11.159 1.00 90.50 212 GLU A C 1
ATOM 1668 O O . GLU A 1 212 ? 8.451 4.679 9.973 1.00 90.50 212 GLU A O 1
ATOM 1673 N N . TYR A 1 213 ? 7.854 5.239 12.079 1.00 93.12 213 TYR A N 1
ATOM 1674 C CA . TYR A 1 213 ? 7.211 6.541 11.849 1.00 93.12 213 TYR A CA 1
ATOM 1675 C C . TYR A 1 213 ? 5.699 6.432 11.584 1.00 93.12 213 TYR A C 1
ATOM 1677 O O . TYR A 1 213 ? 5.025 5.552 12.080 1.00 93.12 213 TYR A O 1
ATOM 1685 N N . ARG A 1 214 ? 5.102 7.476 10.998 1.00 95.00 214 ARG A N 1
ATOM 1686 C CA . ARG A 1 214 ? 3.645 7.578 10.851 1.00 95.00 214 ARG A CA 1
ATOM 1687 C C . ARG A 1 214 ? 3.275 7.201 9.440 1.00 95.00 214 ARG A C 1
ATOM 1689 O O . ARG A 1 214 ? 3.316 8.080 8.569 1.00 95.00 214 ARG A O 1
ATOM 1696 N N . ASP A 1 215 ? 2.904 5.954 9.252 1.00 97.88 215 ASP A N 1
ATOM 1697 C CA . ASP A 1 215 ? 2.648 5.366 7.957 1.00 97.88 215 ASP A CA 1
ATOM 1698 C C . ASP A 1 215 ? 1.158 5.265 7.653 1.00 97.88 215 ASP A C 1
ATOM 1700 O O . ASP A 1 215 ? 0.260 5.502 8.472 1.00 97.88 215 ASP A O 1
ATOM 1704 N N . THR A 1 216 ? 0.859 4.981 6.391 1.00 98.62 216 THR A N 1
ATOM 1705 C CA . THR A 1 216 ? -0.514 4.790 5.937 1.00 98.62 216 THR A CA 1
ATOM 1706 C C . THR A 1 216 ? -0.633 3.609 4.992 1.00 98.62 216 THR A C 1
ATOM 1708 O O . THR A 1 216 ? -0.060 3.598 3.903 1.00 98.62 216 THR A O 1
ATOM 1711 N N . PHE A 1 217 ? -1.497 2.657 5.337 1.00 98.81 217 PHE A N 1
ATOM 1712 C CA . PHE A 1 217 ? -1.948 1.626 4.409 1.00 98.81 217 PHE A CA 1
ATOM 1713 C C . PHE A 1 217 ? -3.329 1.970 3.858 1.00 98.81 217 PHE A C 1
ATOM 1715 O O . PHE A 1 217 ? -4.239 2.300 4.609 1.00 98.81 217 PHE A O 1
ATOM 1722 N N . THR A 1 218 ? -3.524 1.875 2.544 1.00 98.75 218 THR A N 1
ATOM 1723 C CA . THR A 1 218 ? -4.839 2.022 1.904 1.00 98.75 218 THR A CA 1
ATOM 1724 C C . THR A 1 218 ? -5.249 0.729 1.209 1.00 98.75 218 THR A C 1
ATOM 1726 O O . THR A 1 218 ? -4.558 0.245 0.307 1.00 98.75 218 THR A O 1
ATOM 1729 N N . TYR A 1 219 ? -6.414 0.204 1.591 1.00 98.50 219 TYR A N 1
ATOM 1730 C CA . TYR A 1 219 ? -6.965 -1.050 1.086 1.00 98.50 219 TYR A CA 1
ATOM 1731 C C . TYR A 1 219 ? -8.194 -0.834 0.195 1.00 98.50 219 TYR A C 1
ATOM 1733 O O . TYR A 1 219 ? -9.258 -0.407 0.649 1.00 98.50 219 TYR A O 1
ATOM 1741 N N . ASP A 1 220 ? -8.053 -1.174 -1.087 1.00 97.69 220 ASP A N 1
ATOM 1742 C CA . ASP A 1 220 ? -9.104 -1.087 -2.105 1.00 97.69 220 ASP A CA 1
ATOM 1743 C C . ASP A 1 220 ? -9.057 -2.284 -3.073 1.00 97.69 220 ASP A C 1
ATOM 1745 O O . ASP A 1 220 ? -9.064 -2.132 -4.293 1.00 97.69 220 ASP A O 1
ATOM 1749 N N . LEU A 1 221 ? -9.003 -3.516 -2.565 1.00 96.94 221 LEU A N 1
ATOM 1750 C CA . LEU A 1 221 ? -9.044 -4.712 -3.417 1.00 96.94 221 LEU A CA 1
ATOM 1751 C C . LEU A 1 221 ? -10.441 -5.323 -3.4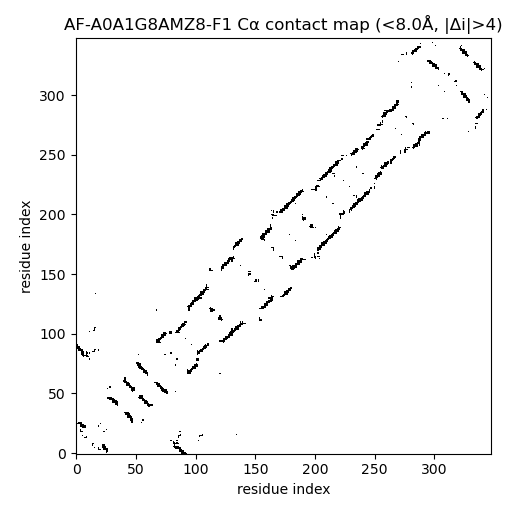88 1.00 96.94 221 LEU A C 1
ATOM 1753 O O . LEU A 1 221 ? -11.335 -5.040 -2.699 1.00 96.94 221 LEU A O 1
ATOM 1757 N N . THR A 1 222 ? -10.697 -6.144 -4.501 1.00 96.06 222 THR A N 1
ATOM 1758 C CA . THR A 1 222 ? -11.891 -6.998 -4.472 1.00 96.06 222 THR A CA 1
ATOM 1759 C C . THR A 1 222 ? -11.687 -8.073 -3.413 1.00 96.06 222 THR A C 1
ATOM 1761 O O . THR A 1 222 ? -10.620 -8.691 -3.382 1.00 96.06 222 THR A O 1
ATOM 1764 N N . HIS A 1 223 ? -12.717 -8.299 -2.595 1.00 95.88 223 HIS A N 1
ATOM 1765 C CA . HIS A 1 223 ? -12.750 -9.328 -1.557 1.00 95.88 223 HIS A CA 1
ATOM 1766 C C . HIS A 1 223 ? -12.154 -10.652 -2.043 1.00 95.88 223 HIS A C 1
ATOM 1768 O O . HIS A 1 223 ? -12.429 -11.096 -3.161 1.00 95.88 223 HIS A O 1
ATOM 1774 N N . SER A 1 224 ? -11.341 -11.276 -1.202 1.00 94.88 224 SER A N 1
ATOM 1775 C CA . SER A 1 224 ? -10.607 -12.501 -1.475 1.00 94.88 224 SER A CA 1
ATOM 1776 C C . SER A 1 224 ? -11.561 -13.636 -1.826 1.00 94.88 224 SER A C 1
ATOM 1778 O O . SER A 1 224 ? -12.707 -13.701 -1.369 1.00 94.88 224 SER A O 1
ATOM 1780 N N . VAL A 1 225 ? -11.096 -14.557 -2.667 1.00 93.69 225 VAL A N 1
ATOM 1781 C CA . VAL A 1 225 ? -11.887 -15.746 -3.026 1.00 93.69 225 VAL A CA 1
ATOM 1782 C C . VAL A 1 225 ? -11.746 -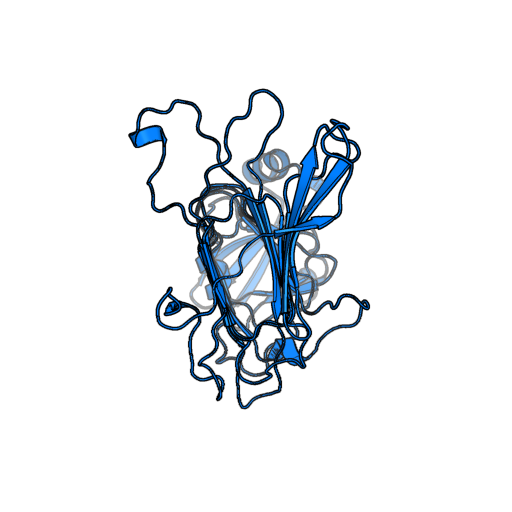16.872 -2.008 1.00 93.69 225 VAL A C 1
ATOM 1784 O O . VAL A 1 225 ? -12.485 -17.857 -2.083 1.00 93.69 225 VAL A O 1
ATOM 1787 N N . SER A 1 226 ? -10.772 -16.773 -1.105 1.00 91.56 226 SER A N 1
ATOM 1788 C CA . SER A 1 226 ? -10.423 -17.811 -0.146 1.00 91.56 226 SER A CA 1
ATOM 1789 C C . SER A 1 226 ? -9.838 -17.200 1.120 1.00 91.56 226 SER A C 1
ATOM 1791 O O . SER A 1 226 ? -8.884 -16.437 1.043 1.00 91.56 226 SER A O 1
ATOM 1793 N N . SER A 1 227 ? -10.326 -17.648 2.276 1.00 89.69 227 SER A N 1
ATOM 1794 C CA . SER A 1 227 ? -9.786 -17.297 3.597 1.00 89.69 227 SER A CA 1
ATOM 1795 C C . SER A 1 227 ? -8.358 -17.799 3.838 1.00 89.69 227 SER A C 1
ATOM 1797 O O . SER A 1 227 ? -7.731 -17.419 4.813 1.00 89.69 227 SER A O 1
ATOM 1799 N N . ASP A 1 228 ? -7.858 -18.705 2.990 1.00 90.38 228 ASP A N 1
ATOM 1800 C CA . ASP A 1 228 ? -6.470 -19.178 3.054 1.00 90.38 228 ASP A CA 1
ATOM 1801 C C . ASP A 1 228 ? -5.484 -18.203 2.368 1.00 90.38 228 ASP A C 1
ATOM 1803 O O . ASP A 1 228 ? -4.277 -18.440 2.410 1.00 90.38 228 ASP A O 1
ATOM 1807 N N . GLN A 1 229 ? -5.975 -17.160 1.680 1.00 91.81 229 GLN A N 1
ATOM 1808 C CA . GLN A 1 229 ? -5.122 -16.137 1.067 1.00 91.81 229 GLN A CA 1
ATOM 1809 C C . GLN A 1 229 ? -4.569 -15.209 2.145 1.00 91.81 229 GLN A C 1
ATOM 1811 O O . GLN A 1 229 ? -5.335 -14.622 2.901 1.00 91.81 229 GLN A O 1
ATOM 1816 N N . LEU A 1 230 ? -3.248 -15.039 2.173 1.00 94.31 230 LEU A N 1
ATOM 1817 C CA . LEU A 1 230 ? -2.611 -14.082 3.069 1.00 94.31 230 LEU A CA 1
ATOM 1818 C C . LEU A 1 230 ? -2.776 -12.665 2.512 1.00 94.31 230 LEU A C 1
ATOM 1820 O O . LEU A 1 230 ? -2.245 -12.356 1.446 1.00 94.31 230 LEU A O 1
ATOM 1824 N N . ARG A 1 231 ? -3.487 -11.806 3.237 1.00 97.31 231 ARG A N 1
ATOM 1825 C CA . ARG A 1 231 ? -3.521 -10.356 3.027 1.00 97.31 231 ARG A CA 1
ATOM 1826 C C . ARG A 1 231 ? -3.215 -9.722 4.363 1.00 97.31 231 ARG A C 1
ATOM 1828 O O . ARG A 1 231 ? -4.092 -9.647 5.213 1.00 97.31 231 ARG A O 1
ATOM 1835 N N . TYR A 1 232 ? -1.953 -9.377 4.552 1.00 98.31 232 TYR A N 1
ATOM 1836 C CA . TYR A 1 232 ? -1.437 -8.966 5.843 1.00 98.31 232 TYR A CA 1
ATOM 1837 C C . TYR A 1 232 ? -0.698 -7.641 5.735 1.00 98.31 232 TYR A C 1
ATOM 1839 O O . TYR A 1 232 ? 0.109 -7.458 4.817 1.00 98.31 232 TYR A O 1
ATOM 1847 N N . VAL A 1 233 ? -0.955 -6.753 6.688 1.00 98.69 233 VAL A N 1
ATOM 1848 C CA . VAL A 1 233 ? -0.221 -5.501 6.856 1.00 98.69 233 VAL A CA 1
ATOM 1849 C C . VAL A 1 233 ? 0.158 -5.284 8.318 1.00 98.69 233 VAL A C 1
ATOM 1851 O O . VAL A 1 233 ? -0.675 -5.400 9.211 1.00 98.69 233 VAL A O 1
ATOM 1854 N N . ASP A 1 234 ? 1.418 -4.951 8.544 1.00 98.38 234 ASP A N 1
ATOM 1855 C CA . ASP A 1 234 ? 1.949 -4.498 9.825 1.00 98.38 234 ASP A CA 1
ATOM 1856 C C . ASP A 1 234 ? 2.195 -2.986 9.743 1.00 98.38 234 ASP A C 1
ATOM 1858 O O . ASP A 1 234 ? 2.902 -2.533 8.836 1.00 98.38 234 ASP A O 1
ATOM 1862 N N . GLY A 1 235 ? 1.555 -2.230 10.639 1.00 97.75 235 GLY A N 1
ATOM 1863 C CA . GLY A 1 235 ? 1.705 -0.782 10.769 1.00 97.75 235 GLY A CA 1
ATOM 1864 C C . GLY A 1 235 ? 3.078 -0.358 11.279 1.00 97.75 235 GLY A C 1
ATOM 1865 O O . GLY A 1 235 ? 3.567 0.676 10.851 1.00 97.75 235 GLY A O 1
ATOM 1866 N N . GLY A 1 236 ? 3.748 -1.205 12.066 1.00 95.38 236 GLY A N 1
ATOM 1867 C CA . GLY A 1 236 ? 5.069 -0.909 12.606 1.00 95.38 236 GLY A CA 1
ATOM 1868 C C . GLY A 1 236 ? 5.060 -0.128 13.926 1.00 95.38 236 GLY A C 1
ATOM 1869 O O . GLY A 1 236 ? 4.278 -0.413 14.832 1.00 95.38 236 GLY A O 1
ATOM 1870 N N . ASP A 1 2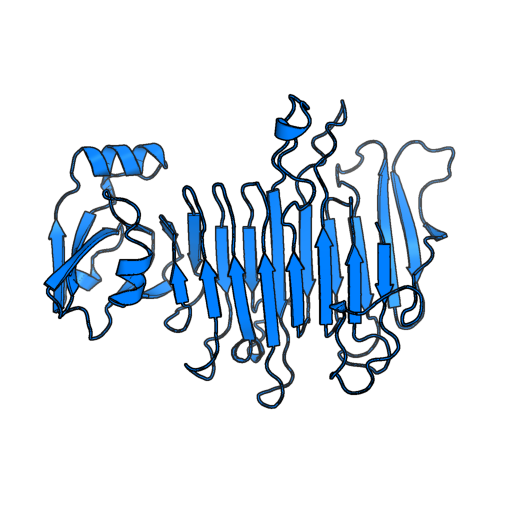37 ? 6.026 0.775 14.087 1.00 92.62 237 ASP A N 1
ATOM 1871 C CA . ASP A 1 237 ? 6.186 1.616 15.279 1.00 92.62 237 ASP A CA 1
ATOM 1872 C C . ASP A 1 237 ? 5.690 3.054 15.018 1.00 92.62 237 ASP A C 1
ATOM 1874 O O . ASP A 1 237 ? 6.047 3.640 14.008 1.00 92.62 237 ASP A O 1
ATOM 1878 N N . ASP A 1 238 ? 5.088 3.680 16.042 1.00 93.44 238 ASP A N 1
ATOM 1879 C CA . ASP A 1 238 ? 4.567 5.063 16.128 1.00 93.44 238 ASP A CA 1
ATOM 1880 C C . ASP A 1 238 ? 3.040 5.219 15.995 1.00 93.44 238 ASP A C 1
ATOM 1882 O O . ASP A 1 238 ? 2.339 4.991 16.978 1.00 93.44 238 ASP A O 1
ATOM 1886 N N . THR A 1 239 ? 2.511 5.836 14.938 1.00 95.44 239 THR A N 1
ATOM 1887 C CA . THR A 1 239 ? 1.065 6.132 14.847 1.00 95.44 239 THR A CA 1
ATOM 1888 C C . THR A 1 239 ? 0.624 5.968 13.416 1.00 95.44 239 THR A C 1
ATOM 1890 O O . THR A 1 239 ? 0.709 6.913 12.622 1.00 95.44 239 THR A O 1
ATOM 1893 N N . ASP A 1 240 ? 0.102 4.783 13.146 1.00 97.94 240 ASP A N 1
ATOM 1894 C CA . ASP A 1 240 ? -0.163 4.322 11.793 1.00 97.94 240 ASP A CA 1
ATOM 1895 C C . ASP A 1 240 ? -1.646 4.346 11.469 1.00 97.94 240 ASP A C 1
ATOM 1897 O O . ASP A 1 240 ? -2.521 4.185 12.329 1.00 97.94 240 ASP A O 1
ATOM 1901 N N . THR A 1 241 ? -1.935 4.595 10.193 1.00 98.56 241 THR A N 1
ATOM 1902 C CA . THR A 1 241 ? -3.304 4.742 9.695 1.00 98.56 241 THR A CA 1
ATOM 1903 C C . THR A 1 241 ? -3.656 3.664 8.678 1.00 98.56 241 THR A C 1
ATOM 1905 O O . THR A 1 241 ? -3.061 3.571 7.605 1.00 98.56 241 THR A O 1
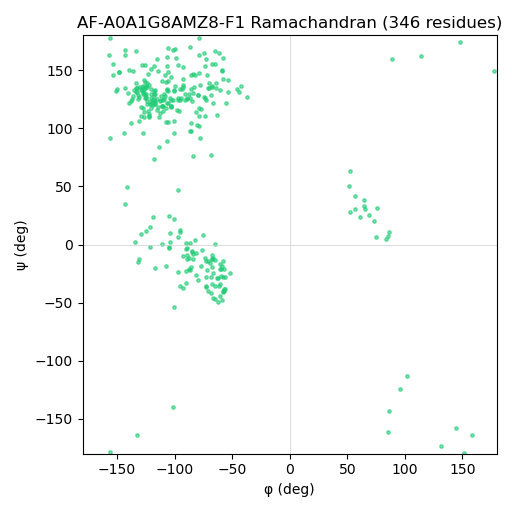ATOM 1908 N N . LEU A 1 242 ? -4.706 2.899 8.965 1.00 98.69 242 LEU A N 1
ATOM 1909 C CA . LEU A 1 242 ? -5.352 1.997 8.020 1.00 98.69 242 LEU A CA 1
ATOM 1910 C C . LEU A 1 242 ? -6.558 2.699 7.386 1.00 98.69 242 LEU A C 1
ATOM 1912 O O . LEU A 1 242 ? -7.545 2.994 8.052 1.00 98.69 242 LEU A O 1
ATOM 1916 N N . THR A 1 243 ? -6.497 2.943 6.080 1.00 98.62 243 THR A N 1
ATOM 1917 C CA . THR A 1 243 ? -7.600 3.503 5.288 1.00 98.62 243 THR A CA 1
ATOM 1918 C C . THR A 1 243 ? -8.308 2.407 4.498 1.00 98.62 243 THR A C 1
ATOM 1920 O O . THR A 1 243 ? -7.686 1.714 3.688 1.00 98.62 243 THR A O 1
ATOM 1923 N N . LEU A 1 244 ? -9.622 2.278 4.670 1.00 98.38 244 LEU A N 1
ATOM 1924 C CA . LEU A 1 244 ? -10.443 1.286 3.971 1.00 98.38 244 LEU A CA 1
ATOM 1925 C C . LEU A 1 244 ? -11.350 1.959 2.941 1.00 98.38 244 LEU A C 1
ATOM 1927 O O . LEU A 1 244 ? -12.088 2.886 3.263 1.00 98.38 244 LEU A O 1
ATOM 1931 N N . LEU A 1 245 ? -11.336 1.465 1.701 1.00 97.19 245 LEU A N 1
ATOM 1932 C CA . LEU A 1 245 ? -12.231 1.939 0.632 1.00 97.19 245 LEU A CA 1
ATOM 1933 C C . LEU A 1 245 ? -13.282 0.893 0.224 1.00 97.19 245 LEU A C 1
ATOM 1935 O O . LEU A 1 245 ? -14.095 1.140 -0.669 1.00 97.19 245 LEU A O 1
ATOM 1939 N N . VAL A 1 246 ? -13.267 -0.277 0.868 1.00 96.25 246 VAL A N 1
ATOM 1940 C CA . VAL A 1 246 ? -14.176 -1.400 0.618 1.00 96.25 246 VAL A CA 1
ATOM 1941 C C . VAL A 1 246 ? -14.452 -2.195 1.881 1.00 96.25 246 VAL A C 1
ATOM 1943 O O . VAL A 1 246 ? -13.561 -2.342 2.716 1.00 96.25 246 VAL A O 1
ATOM 1946 N N . ASP A 1 247 ? -15.663 -2.756 1.972 1.00 96.25 247 ASP A N 1
ATOM 1947 C CA . ASP A 1 247 ? -16.027 -3.688 3.043 1.00 96.25 247 ASP A CA 1
ATOM 1948 C C . ASP A 1 247 ? -15.012 -4.829 3.114 1.00 96.25 247 ASP A C 1
ATOM 1950 O O . ASP A 1 247 ? -14.682 -5.435 2.086 1.00 96.25 247 ASP A O 1
ATOM 1954 N N . THR A 1 248 ? -14.523 -5.109 4.321 1.00 94.75 248 THR A N 1
ATOM 1955 C CA . THR A 1 248 ? -13.435 -6.065 4.523 1.00 94.75 248 THR A CA 1
ATOM 1956 C C . THR A 1 248 ? -13.635 -6.931 5.764 1.00 94.75 248 THR A C 1
ATOM 1958 O O . THR A 1 248 ? -13.900 -6.451 6.871 1.00 94.75 248 THR A O 1
ATOM 1961 N N . ASP A 1 249 ? -13.494 -8.236 5.556 1.00 95.25 249 ASP A N 1
ATOM 1962 C CA . ASP A 1 249 ? -13.284 -9.260 6.583 1.00 95.25 249 ASP A CA 1
ATOM 1963 C C . ASP A 1 249 ? -12.074 -10.156 6.241 1.00 95.25 249 ASP A C 1
ATOM 1965 O O . ASP A 1 249 ? -11.841 -11.180 6.884 1.00 95.25 249 ASP A O 1
ATOM 1969 N N . ASP A 1 250 ? -11.312 -9.765 5.212 1.00 96.19 250 ASP A N 1
ATOM 1970 C CA . ASP A 1 250 ? -10.291 -10.574 4.552 1.00 96.19 250 ASP A CA 1
ATOM 1971 C C . ASP A 1 250 ? -8.896 -9.937 4.590 1.00 96.19 250 ASP A C 1
ATOM 1973 O O . ASP A 1 250 ? -8.016 -10.337 3.824 1.00 96.19 250 ASP A O 1
ATOM 1977 N N . LEU A 1 251 ? -8.717 -8.940 5.457 1.00 97.56 251 LEU A N 1
ATOM 1978 C CA . LEU A 1 251 ? -7.457 -8.266 5.743 1.00 97.56 251 LEU A CA 1
ATOM 1979 C C . LEU A 1 251 ? -7.056 -8.549 7.193 1.00 97.56 251 LEU A C 1
ATOM 1981 O O . LEU A 1 251 ? -7.754 -8.141 8.122 1.00 97.56 251 LEU A O 1
ATOM 1985 N N . ASP A 1 252 ? -5.912 -9.198 7.373 1.00 97.75 252 ASP A N 1
ATOM 1986 C CA . ASP A 1 252 ? -5.233 -9.274 8.662 1.00 97.75 252 ASP A CA 1
ATOM 1987 C C . ASP A 1 252 ? -4.353 -8.025 8.830 1.00 97.75 252 ASP A C 1
ATOM 1989 O O . ASP A 1 252 ? -3.639 -7.631 7.905 1.00 97.75 252 ASP A O 1
ATOM 1993 N N . PHE A 1 253 ? -4.400 -7.388 9.999 1.00 98.25 253 PHE A N 1
ATOM 1994 C CA . PHE A 1 253 ? -3.611 -6.190 10.278 1.00 98.25 253 PHE A CA 1
ATOM 1995 C C . PHE A 1 253 ? -3.208 -6.088 11.752 1.00 98.25 253 PHE A C 1
ATOM 1997 O O . PHE A 1 253 ? -3.957 -6.515 12.639 1.00 98.25 253 PHE A O 1
ATOM 2004 N N . GLU A 1 254 ? -2.046 -5.494 12.010 1.00 98.06 254 GLU A N 1
ATOM 2005 C CA . GLU A 1 254 ? -1.521 -5.235 13.353 1.00 98.06 254 GLU A CA 1
ATOM 2006 C C . GLU A 1 254 ? -0.773 -3.908 13.452 1.00 98.06 254 GLU A C 1
ATOM 2008 O O . GLU A 1 254 ? -0.397 -3.341 12.430 1.00 98.06 254 GLU A O 1
ATOM 2013 N N . ASN A 1 255 ? -0.576 -3.440 14.688 1.00 97.31 255 ASN A N 1
ATOM 2014 C CA . ASN A 1 255 ? 0.154 -2.214 15.014 1.00 97.31 255 ASN A CA 1
ATOM 2015 C C . ASN A 1 255 ? -0.388 -0.944 14.326 1.00 97.31 255 ASN A C 1
ATOM 2017 O O . ASN A 1 255 ? 0.374 -0.114 13.859 1.00 97.31 255 ASN A O 1
ATOM 2021 N N . PHE A 1 256 ? -1.713 -0.783 14.262 1.00 98.00 256 PHE A N 1
ATOM 2022 C CA . PHE A 1 256 ? -2.356 0.471 13.860 1.00 98.00 256 PHE A CA 1
ATOM 2023 C C . PHE A 1 256 ? -3.002 1.175 15.055 1.00 98.00 256 PHE A C 1
ATOM 2025 O O . PHE A 1 256 ? -3.683 0.547 15.868 1.00 98.00 256 PHE A O 1
ATOM 2032 N N . GLU A 1 257 ? -2.883 2.502 15.106 1.00 97.75 257 GLU A N 1
ATOM 2033 C CA . GLU A 1 257 ? -3.568 3.359 16.084 1.00 97.75 257 GLU A CA 1
ATOM 2034 C C . GLU A 1 257 ? -4.855 3.971 15.524 1.00 97.75 257 GLU A C 1
ATOM 2036 O O . GLU A 1 257 ? -5.750 4.337 16.296 1.00 97.75 257 GLU A O 1
ATOM 2041 N N . ILE A 1 258 ? -4.956 4.095 14.196 1.00 97.94 258 ILE A N 1
ATOM 2042 C CA . ILE A 1 258 ? -6.070 4.754 13.512 1.00 97.94 258 ILE A CA 1
ATOM 2043 C C . ILE A 1 258 ? -6.584 3.871 12.377 1.00 97.94 258 ILE A C 1
ATOM 2045 O O . ILE A 1 258 ? -5.839 3.456 11.494 1.00 97.94 258 ILE A O 1
ATOM 2049 N N . ILE A 1 259 ? -7.893 3.646 12.357 1.00 97.94 259 ILE A N 1
ATOM 2050 C CA . ILE A 1 259 ? -8.623 3.080 11.225 1.00 97.94 259 ILE A CA 1
ATOM 2051 C C . ILE A 1 259 ? -9.617 4.128 10.742 1.00 97.94 259 ILE A C 1
ATOM 2053 O O . ILE A 1 259 ? -10.386 4.664 11.537 1.00 97.94 259 ILE A O 1
ATOM 2057 N N . THR A 1 260 ? -9.621 4.409 9.444 1.00 97.31 260 THR A N 1
ATOM 2058 C CA . THR A 1 260 ? -10.520 5.393 8.833 1.00 97.31 260 THR A CA 1
ATOM 2059 C C . THR A 1 260 ? -11.118 4.863 7.531 1.00 97.31 260 THR A C 1
ATOM 2061 O O . THR A 1 260 ? -10.506 4.058 6.818 1.00 97.31 260 THR A O 1
ATOM 2064 N N . SER A 1 261 ? -12.336 5.287 7.210 1.00 95.56 261 SER A N 1
ATOM 2065 C CA . SER A 1 261 ? -13.000 4.962 5.946 1.00 95.56 261 SER A CA 1
ATOM 2066 C C . SER A 1 261 ? -14.064 6.003 5.586 1.00 95.56 261 SER A C 1
ATOM 2068 O O . SER A 1 261 ? -14.231 6.986 6.291 1.00 95.56 261 SER A O 1
ATOM 2070 N N . ASP A 1 262 ? -14.769 5.816 4.468 1.00 91.31 262 ASP A N 1
ATOM 2071 C CA . ASP A 1 262 ? -15.951 6.619 4.106 1.00 91.31 262 ASP A CA 1
ATOM 2072 C C . ASP A 1 262 ? -17.180 5.701 4.032 1.00 91.31 262 ASP A C 1
ATOM 2074 O O . ASP A 1 262 ? -17.643 5.318 2.951 1.00 91.31 262 ASP A O 1
ATOM 2078 N N . GLY A 1 263 ? -17.670 5.273 5.203 1.00 86.06 263 GLY A N 1
ATOM 2079 C CA . GLY A 1 263 ? -18.890 4.469 5.330 1.00 86.06 263 GLY A CA 1
ATOM 2080 C C . GLY A 1 263 ? -18.729 2.998 4.941 1.00 86.06 263 GLY A C 1
ATOM 2081 O O . GLY A 1 263 ? -19.673 2.383 4.437 1.00 86.06 263 GLY A O 1
ATOM 2082 N N . VAL A 1 264 ? -17.539 2.443 5.159 1.00 93.56 264 VAL A N 1
ATOM 2083 C CA . VAL A 1 264 ? -17.202 1.035 4.914 1.00 93.56 264 VAL A CA 1
ATOM 2084 C C . VAL A 1 264 ? -17.408 0.202 6.180 1.00 93.56 264 VAL A C 1
ATOM 2086 O O . VAL A 1 264 ? -17.301 0.713 7.293 1.00 93.56 264 VAL A O 1
ATOM 2089 N N . THR A 1 265 ? -17.698 -1.092 6.018 1.00 95.06 265 THR A N 1
ATOM 2090 C CA . THR A 1 265 ? -17.771 -2.058 7.123 1.00 95.06 265 THR A CA 1
ATOM 2091 C C . THR A 1 265 ? -16.449 -2.799 7.316 1.00 95.06 265 THR A C 1
ATOM 2093 O O . THR A 1 265 ? -15.944 -3.441 6.393 1.00 95.06 265 THR A O 1
ATOM 2096 N N . LEU A 1 266 ? -15.927 -2.768 8.540 1.00 95.56 266 LEU A N 1
ATOM 2097 C CA . LEU A 1 266 ? -14.781 -3.546 9.000 1.00 95.56 266 LEU A CA 1
ATOM 2098 C C . LEU A 1 266 ? -15.236 -4.648 9.960 1.00 95.56 266 LEU A C 1
ATOM 2100 O O . LEU A 1 266 ? -15.894 -4.372 10.966 1.00 95.56 266 LEU A O 1
ATOM 2104 N N . SER A 1 267 ? -14.827 -5.887 9.694 1.00 95.38 267 SER A N 1
ATOM 2105 C CA . SER A 1 267 ? -14.983 -6.979 10.657 1.00 95.38 267 SER A CA 1
ATOM 2106 C C . SER A 1 267 ? -13.826 -7.013 11.656 1.00 95.38 267 SER A C 1
ATOM 2108 O O . SER A 1 267 ? -12.669 -7.147 11.264 1.00 95.38 267 SER A O 1
ATOM 2110 N N . LEU A 1 268 ? -14.128 -6.940 12.954 1.00 95.50 268 LEU A N 1
ATOM 2111 C CA . LEU A 1 268 ? -13.133 -7.024 14.030 1.00 95.50 268 LEU A CA 1
ATOM 2112 C C . LEU A 1 268 ? -13.279 -8.313 14.834 1.00 95.50 268 LEU A C 1
ATOM 2114 O O . LEU A 1 268 ? -14.346 -8.609 15.374 1.00 95.50 268 LEU A O 1
ATOM 2118 N N . THR A 1 269 ? -12.176 -9.043 14.973 1.00 95.56 269 THR A N 1
ATOM 2119 C CA . THR A 1 269 ? -12.070 -10.245 15.817 1.00 95.56 269 THR A CA 1
ATOM 2120 C C . THR A 1 269 ? -11.277 -9.952 17.090 1.00 95.56 269 THR A C 1
ATOM 2122 O O . THR A 1 269 ? -10.616 -8.917 17.195 1.00 95.56 269 THR A O 1
ATOM 2125 N N . ALA A 1 270 ? -11.281 -10.874 18.053 1.00 95.44 270 ALA A N 1
ATOM 2126 C CA . ALA A 1 270 ? -10.422 -10.797 19.234 1.00 95.44 270 ALA A CA 1
ATOM 2127 C C . ALA A 1 270 ? -8.938 -10.693 18.853 1.00 95.44 270 ALA A C 1
ATOM 2129 O O . ALA A 1 270 ? -8.209 -9.924 19.470 1.00 95.44 270 ALA A O 1
ATOM 2130 N N . ASN A 1 271 ? -8.510 -11.413 17.808 1.00 95.44 271 ASN A N 1
ATOM 2131 C CA . ASN A 1 271 ? -7.135 -11.347 17.314 1.00 95.44 271 ASN A CA 1
ATOM 2132 C C . ASN A 1 271 ? -6.809 -9.954 16.756 1.00 95.44 271 ASN A C 1
ATOM 2134 O O . ASN A 1 271 ? -5.797 -9.379 17.136 1.00 95.44 271 ASN A O 1
ATOM 2138 N N . SER A 1 272 ? -7.687 -9.380 15.925 1.00 95.25 272 SER A N 1
ATOM 2139 C CA . SER A 1 272 ? -7.505 -8.017 15.399 1.00 95.25 272 SER A CA 1
ATOM 2140 C C . SER A 1 272 ? -7.390 -6.992 16.533 1.00 95.25 272 SER A C 1
ATOM 2142 O O . SER A 1 272 ? -6.543 -6.109 16.489 1.00 95.25 272 SER A O 1
ATOM 2144 N N . LEU A 1 273 ? -8.206 -7.123 17.583 1.00 95.81 273 LEU A N 1
ATOM 2145 C CA . LEU A 1 273 ? -8.147 -6.230 18.742 1.00 95.81 273 LEU A CA 1
ATOM 2146 C C . LEU A 1 273 ? -6.864 -6.416 19.561 1.00 95.81 273 LEU A C 1
ATOM 2148 O O . LEU A 1 273 ? -6.272 -5.427 19.979 1.00 95.81 273 LEU A O 1
ATOM 2152 N N . GLU A 1 274 ? -6.424 -7.657 19.788 1.00 96.00 274 GLU A N 1
ATOM 2153 C CA . GLU A 1 274 ? -5.185 -7.949 20.518 1.00 96.00 274 GLU A CA 1
ATOM 2154 C C . GLU A 1 274 ? -3.974 -7.315 19.835 1.00 96.00 274 GLU A C 1
ATOM 2156 O O . GLU A 1 274 ? -3.200 -6.613 20.490 1.00 96.00 274 GLU A O 1
ATOM 2161 N N . GLN A 1 275 ? -3.870 -7.490 18.520 1.00 96.12 275 GLN A N 1
ATOM 2162 C CA . GLN A 1 275 ? -2.745 -7.012 17.721 1.00 96.12 275 GLN A CA 1
ATOM 2163 C C . GLN A 1 275 ? -2.711 -5.488 17.514 1.00 96.12 275 GLN A C 1
ATOM 2165 O O . GLN A 1 275 ? -1.690 -4.943 17.118 1.00 96.12 275 GLN A O 1
ATOM 2170 N N . ASN A 1 276 ? -3.807 -4.785 17.811 1.00 95.94 276 ASN A N 1
ATOM 2171 C CA . ASN A 1 276 ? -3.907 -3.323 17.694 1.00 95.94 276 ASN A CA 1
ATOM 2172 C C . ASN A 1 276 ? -4.196 -2.663 19.058 1.00 95.94 276 ASN A C 1
ATOM 2174 O O . ASN A 1 276 ? -4.765 -1.577 19.148 1.00 95.94 276 ASN A O 1
ATOM 2178 N N . SER A 1 277 ? -3.838 -3.343 20.155 1.00 87.50 277 SER A N 1
ATOM 2179 C CA . SER A 1 277 ? -4.022 -2.862 21.535 1.00 87.50 277 SER A CA 1
ATOM 2180 C C . SER A 1 277 ? -2.751 -2.276 22.163 1.00 87.50 277 SER A C 1
ATOM 2182 O O . SER A 1 277 ? -2.623 -2.212 23.387 1.00 87.50 277 SER A O 1
ATOM 2184 N N . THR A 1 278 ? -1.805 -1.848 21.326 1.00 75.00 278 THR A N 1
ATOM 2185 C CA . THR A 1 278 ? -0.494 -1.285 21.696 1.00 75.00 278 THR A CA 1
ATOM 2186 C C . THR A 1 278 ? -0.622 -0.055 22.601 1.00 75.00 278 THR A C 1
ATOM 2188 O O . THR A 1 278 ? 0.128 0.093 23.572 1.00 75.00 278 THR A O 1
ATOM 2191 N N . SER A 1 279 ? -1.615 0.798 22.339 1.00 77.81 279 SER A N 1
ATOM 2192 C CA . SER A 1 279 ? -1.917 1.988 23.133 1.00 77.81 279 SER A CA 1
ATOM 2193 C C . SER A 1 279 ? -2.898 1.695 24.271 1.00 77.81 279 SER A C 1
ATOM 2195 O O . SER A 1 279 ? -4.032 1.265 24.053 1.00 77.81 279 SER A O 1
ATOM 2197 N N . GLU A 1 280 ? -2.522 2.047 25.508 1.00 81.81 280 GLU A N 1
ATOM 2198 C CA . GLU A 1 280 ? -3.443 2.009 26.659 1.00 81.81 280 GLU A CA 1
ATOM 2199 C C . GLU A 1 280 ? -4.665 2.939 26.478 1.00 81.81 280 GLU A C 1
ATOM 2201 O O . GLU A 1 280 ? -5.657 2.798 27.198 1.00 81.81 280 GLU A O 1
ATOM 2206 N N . ILE A 1 281 ? -4.605 3.897 25.542 1.00 93.25 281 ILE A N 1
ATOM 2207 C CA . ILE A 1 281 ? -5.673 4.875 25.284 1.00 93.25 281 ILE A CA 1
ATOM 2208 C C . ILE A 1 281 ? -6.808 4.278 24.428 1.00 93.25 281 ILE A C 1
ATOM 2210 O O . ILE A 1 281 ? -7.976 4.632 24.639 1.00 93.25 281 ILE A O 1
ATOM 2214 N N . GLY A 1 282 ? -6.484 3.327 23.547 1.00 94.44 282 GLY A N 1
ATOM 2215 C CA . GLY A 1 282 ? -7.411 2.632 22.648 1.00 94.44 282 GLY A CA 1
ATOM 2216 C C . GLY A 1 282 ? -7.181 2.923 21.161 1.00 94.44 282 GLY A C 1
ATOM 2217 O O . GLY A 1 282 ? -6.540 3.909 20.811 1.00 94.44 282 GLY A O 1
ATOM 2218 N N . LEU A 1 283 ? -7.743 2.057 20.314 1.00 97.06 283 LEU A N 1
ATOM 2219 C CA . LEU A 1 283 ? -7.721 2.142 18.848 1.00 97.06 283 LEU A CA 1
ATOM 2220 C C . LEU A 1 283 ? -8.770 3.146 18.350 1.00 97.06 283 LEU A C 1
ATOM 2222 O O . LEU A 1 283 ? -9.940 3.045 18.732 1.00 97.06 283 LEU A O 1
ATOM 2226 N N . ILE A 1 284 ? -8.382 4.095 17.500 1.00 97.69 284 ILE A N 1
ATOM 2227 C CA . ILE A 1 284 ? -9.306 5.061 16.892 1.00 97.69 284 ILE A CA 1
ATOM 2228 C C . ILE A 1 284 ? -9.952 4.431 15.658 1.00 97.69 284 ILE A C 1
ATOM 2230 O O . ILE A 1 284 ? -9.262 3.895 14.798 1.00 97.69 284 ILE A O 1
ATOM 2234 N N . ILE A 1 285 ? -11.278 4.518 15.563 1.00 96.69 285 ILE A N 1
ATOM 2235 C CA . ILE A 1 285 ? -12.050 4.109 14.388 1.00 96.69 285 ILE A CA 1
ATOM 2236 C C . ILE A 1 285 ? -12.926 5.291 13.966 1.00 96.69 285 ILE A C 1
ATOM 2238 O O . ILE A 1 285 ? -13.872 5.660 14.664 1.00 96.69 285 ILE A O 1
ATOM 2242 N N . GLU A 1 286 ? -12.584 5.894 12.835 1.00 96.31 286 GLU A N 1
ATOM 2243 C CA . GLU A 1 286 ? -13.251 7.055 12.247 1.00 96.31 286 GLU A CA 1
ATOM 2244 C C . GLU A 1 286 ? -14.075 6.636 11.025 1.00 96.31 286 GLU A C 1
ATOM 2246 O O . GLU A 1 286 ? -13.598 5.879 10.177 1.00 96.31 286 GLU A O 1
ATOM 2251 N N . ASP A 1 287 ? -15.318 7.115 10.943 1.00 94.81 287 ASP A N 1
ATOM 2252 C CA . ASP A 1 287 ? -16.197 7.024 9.765 1.00 94.81 287 ASP A CA 1
ATOM 2253 C C . AS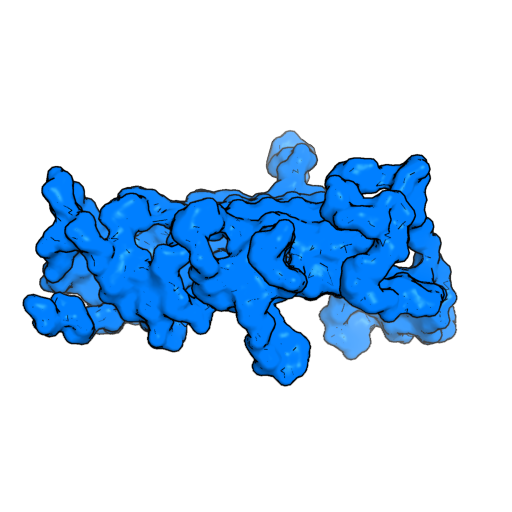P A 1 287 ? -16.356 5.594 9.201 1.00 94.81 287 ASP A C 1
ATOM 2255 O O . ASP A 1 287 ? -16.628 5.379 8.018 1.00 94.81 287 ASP A O 1
ATOM 2259 N N . THR A 1 288 ? -16.211 4.591 10.075 1.00 94.56 288 THR A N 1
ATOM 2260 C CA . THR A 1 288 ? -16.174 3.162 9.736 1.00 94.56 288 THR A CA 1
ATOM 2261 C C . THR A 1 288 ? -17.187 2.385 10.571 1.00 94.56 288 THR A C 1
ATOM 2263 O O . THR A 1 288 ? -17.198 2.469 11.801 1.00 94.56 288 THR A O 1
ATOM 2266 N N . TYR A 1 289 ? -18.016 1.577 9.910 1.00 94.25 289 TYR A N 1
ATOM 2267 C CA . TYR A 1 289 ? -18.928 0.648 10.575 1.00 94.25 289 TYR A CA 1
ATOM 2268 C C . TYR A 1 289 ? -18.163 -0.584 11.062 1.00 94.25 289 TYR A C 1
ATOM 2270 O O . TYR A 1 289 ? -17.347 -1.140 10.333 1.00 94.25 289 TYR A O 1
ATOM 2278 N N . VAL A 1 290 ? -18.451 -1.051 12.276 1.00 94.00 290 VAL A N 1
ATOM 2279 C CA . VAL A 1 290 ? -17.784 -2.224 12.860 1.00 94.00 290 VAL A CA 1
ATOM 2280 C C . VAL A 1 290 ? -18.761 -3.386 12.995 1.00 94.00 290 VAL A C 1
ATOM 2282 O O . VAL A 1 290 ? -19.784 -3.273 13.673 1.00 94.00 290 VAL A O 1
ATOM 2285 N N . GLU A 1 291 ? -18.410 -4.529 12.407 1.00 94.56 291 GLU A N 1
ATOM 2286 C CA . GLU A 1 291 ? -19.045 -5.818 12.677 1.00 94.56 291 GLU A CA 1
ATOM 2287 C C . GLU A 1 291 ? -18.132 -6.648 13.587 1.00 94.56 291 GLU A C 1
ATOM 2289 O O . GLU A 1 291 ? -16.990 -6.954 13.255 1.00 94.56 291 GLU A O 1
ATOM 2294 N N . PHE A 1 292 ? -18.621 -7.011 14.771 1.00 94.56 292 PHE A N 1
ATOM 2295 C CA . PHE A 1 292 ? -17.840 -7.826 15.695 1.00 94.56 292 PHE A CA 1
ATOM 2296 C C . PHE A 1 292 ? -17.940 -9.317 15.363 1.00 94.56 292 PHE A C 1
ATOM 2298 O O . PHE A 1 292 ? -19.028 -9.859 15.151 1.00 94.56 292 PHE A O 1
ATOM 2305 N N . GLY A 1 293 ? -16.790 -9.987 15.386 1.00 93.62 293 GLY A N 1
ATOM 2306 C CA . GLY A 1 293 ? -16.665 -11.428 15.232 1.00 93.62 293 GLY A CA 1
ATOM 2307 C C . GLY A 1 293 ? -17.377 -12.219 16.332 1.00 93.62 293 GLY A C 1
ATOM 2308 O O . GLY A 1 293 ? -17.749 -11.711 17.390 1.00 93.62 293 GLY A O 1
ATOM 2309 N N . ALA A 1 294 ? -17.566 -13.517 16.087 1.00 93.56 294 ALA A N 1
ATOM 2310 C CA . ALA A 1 294 ? -18.287 -14.411 17.002 1.00 93.56 294 ALA A CA 1
ATOM 2311 C C . ALA A 1 294 ? -17.571 -14.662 18.348 1.00 93.56 294 ALA A C 1
ATOM 2313 O O . ALA A 1 294 ? -18.162 -15.245 19.259 1.00 93.56 294 ALA A O 1
ATOM 2314 N N . ASP A 1 295 ? -16.302 -14.277 18.442 1.00 95.62 295 ASP A N 1
ATOM 2315 C CA . ASP A 1 295 ? -15.435 -14.304 19.620 1.00 95.62 295 ASP A CA 1
ATOM 2316 C C . ASP A 1 295 ? -15.603 -13.073 20.528 1.00 95.62 295 ASP A C 1
ATOM 2318 O O . ASP A 1 295 ? -15.106 -13.059 21.657 1.00 95.62 295 ASP A O 1
ATOM 2322 N N . ILE A 1 296 ? -16.362 -12.069 20.084 1.00 94.94 296 ILE A N 1
ATOM 2323 C CA . ILE A 1 296 ? -16.754 -10.914 20.889 1.00 94.94 296 ILE A CA 1
ATOM 2324 C C . ILE A 1 296 ? -18.084 -11.203 21.595 1.00 94.94 296 ILE A C 1
ATOM 2326 O O . ILE A 1 296 ? -19.090 -11.542 20.971 1.00 94.94 296 ILE A O 1
ATOM 2330 N N . LEU A 1 297 ? -18.105 -11.070 22.924 1.00 93.88 297 LEU A N 1
ATOM 2331 C CA . LEU A 1 297 ? -19.293 -11.344 23.740 1.00 93.88 297 LEU A CA 1
ATOM 2332 C C . LEU A 1 297 ? -20.156 -10.114 23.999 1.00 93.88 297 LEU A C 1
ATOM 2334 O O . LEU A 1 297 ? -21.375 -10.245 24.126 1.00 93.88 297 LEU A O 1
ATOM 2338 N N . ASP A 1 298 ? -19.517 -8.964 24.191 1.00 93.88 298 ASP A N 1
ATOM 2339 C CA . ASP A 1 298 ? -20.173 -7.737 24.630 1.00 93.88 298 ASP A CA 1
ATOM 2340 C C . ASP A 1 298 ? -19.395 -6.511 24.152 1.00 93.88 298 ASP A C 1
ATOM 2342 O O . ASP A 1 298 ? -18.162 -6.519 24.114 1.00 93.88 298 ASP A O 1
ATOM 2346 N N . ALA A 1 299 ? -20.126 -5.446 23.841 1.00 94.12 299 ALA A N 1
ATOM 2347 C CA . ALA A 1 299 ? -19.582 -4.134 23.530 1.00 94.12 299 ALA A CA 1
ATOM 2348 C C . ALA A 1 299 ? -20.416 -3.083 24.264 1.00 94.12 299 ALA A C 1
ATOM 2350 O O . ALA A 1 299 ? -21.644 -3.069 24.180 1.00 94.12 299 ALA A O 1
ATOM 2351 N N . SER A 1 300 ? -19.752 -2.201 25.009 1.00 94.31 300 SER A N 1
ATOM 2352 C CA . SER A 1 300 ? -20.431 -1.188 25.819 1.00 94.31 300 SER A CA 1
ATOM 2353 C C . SER A 1 300 ? -19.906 0.211 25.532 1.00 94.31 300 SER A C 1
ATOM 2355 O O . SER A 1 300 ? -18.701 0.428 25.436 1.00 94.31 300 SER A O 1
ATOM 2357 N N . VAL A 1 301 ? -20.833 1.162 25.411 1.00 95.81 301 VAL A N 1
ATOM 2358 C CA . VAL A 1 301 ? -20.537 2.568 25.116 1.00 95.81 301 VAL A CA 1
ATOM 2359 C C . VAL A 1 301 ? -20.391 3.355 26.419 1.00 95.81 301 VAL A C 1
ATOM 2361 O O . VAL A 1 301 ? -21.223 3.247 27.327 1.00 95.81 301 VAL A O 1
ATOM 2364 N N . SER A 1 302 ? -19.364 4.193 26.502 1.00 95.38 302 SER A N 1
ATOM 2365 C CA . SER A 1 302 ? -19.136 5.127 27.603 1.00 95.38 302 SER A CA 1
ATOM 2366 C C . SER A 1 302 ? -18.544 6.451 27.111 1.00 95.38 302 SER A C 1
ATOM 2368 O O . SER A 1 302 ? -18.142 6.586 25.958 1.00 95.38 302 SER A O 1
ATOM 2370 N N . SER A 1 303 ? -18.537 7.461 27.982 1.00 95.88 303 SER A N 1
ATOM 2371 C CA . SER A 1 303 ? -17.899 8.746 27.687 1.00 95.88 303 SER A CA 1
ATOM 2372 C C . SER A 1 303 ? -16.380 8.620 27.705 1.00 95.88 303 SER A C 1
ATOM 2374 O O . SER A 1 303 ? -15.849 7.935 28.583 1.00 95.88 303 SER A O 1
ATOM 2376 N N . LEU A 1 304 ? -15.711 9.388 26.847 1.00 97.56 304 LEU A N 1
ATOM 2377 C CA . LEU A 1 304 ? -14.260 9.546 26.863 1.00 97.56 304 LEU A CA 1
ATOM 2378 C C . LEU A 1 304 ? -13.751 9.967 28.252 1.00 97.56 304 LEU A C 1
ATOM 2380 O O . LEU A 1 304 ? -14.358 10.787 28.949 1.00 97.56 304 LEU A O 1
ATOM 2384 N N . SER A 1 305 ? -12.603 9.427 28.646 1.00 97.44 305 SER A N 1
ATOM 2385 C CA . SER A 1 305 ? -11.796 9.968 29.742 1.00 97.44 305 SER A CA 1
ATOM 2386 C C . SER A 1 305 ? -11.058 11.242 29.312 1.00 97.44 305 SER A C 1
ATOM 2388 O O . SER A 1 305 ? -10.939 11.521 28.121 1.00 97.44 305 SER A O 1
ATOM 2390 N N . ASP A 1 306 ? -10.532 12.010 30.273 1.00 97.69 306 ASP A N 1
ATOM 2391 C CA . ASP A 1 306 ? -9.733 13.212 29.975 1.00 97.69 306 ASP A CA 1
ATOM 2392 C C . ASP A 1 306 ? -8.506 12.868 29.104 1.00 97.69 306 ASP A C 1
ATOM 2394 O O . ASP A 1 306 ? -8.208 13.571 28.150 1.00 97.69 306 ASP A O 1
ATOM 2398 N N . ALA A 1 307 ? -7.842 11.736 29.375 1.00 97.31 307 ALA A N 1
ATOM 2399 C CA . ALA A 1 307 ? -6.677 11.299 28.602 1.00 97.31 307 ALA A CA 1
ATOM 2400 C C . ALA A 1 307 ? -7.029 10.905 27.157 1.00 97.31 307 ALA A C 1
ATOM 2402 O O . ALA A 1 307 ? -6.230 11.119 26.254 1.00 97.31 307 ALA A O 1
ATOM 2403 N N . GLN A 1 308 ? -8.220 10.341 26.935 1.00 97.81 308 GLN A N 1
ATOM 2404 C CA . GLN A 1 308 ? -8.697 10.007 25.590 1.00 97.81 308 GLN A CA 1
ATOM 2405 C C . GLN A 1 308 ? -9.095 11.256 24.798 1.00 97.81 308 GLN A C 1
ATOM 2407 O O . GLN A 1 308 ? -8.829 11.317 23.605 1.00 97.81 308 GLN A O 1
ATOM 2412 N N . GLN A 1 309 ? -9.688 12.260 25.454 1.00 98.00 309 GLN A N 1
ATOM 2413 C CA . GLN A 1 309 ? -9.952 13.562 24.830 1.00 98.00 309 GLN A CA 1
ATOM 2414 C C . GLN A 1 309 ? -8.644 14.243 24.415 1.00 98.00 309 GLN A C 1
ATOM 2416 O O . GLN A 1 309 ? -8.507 14.617 23.255 1.00 98.00 309 GLN A O 1
ATOM 2421 N N . ASP A 1 310 ? -7.667 14.321 25.328 1.00 97.25 310 ASP A N 1
ATOM 2422 C CA . ASP A 1 310 ? -6.350 14.906 25.046 1.00 97.25 310 ASP A CA 1
ATOM 2423 C C . ASP A 1 310 ? -5.656 14.193 23.866 1.00 97.25 310 ASP A C 1
ATOM 2425 O O . ASP A 1 310 ? -5.057 14.850 23.017 1.00 97.25 310 ASP A O 1
ATOM 2429 N N . TYR A 1 311 ? -5.763 12.860 23.790 1.00 95.75 311 TYR A N 1
ATOM 2430 C CA . TYR A 1 311 ? -5.185 12.059 22.706 1.00 95.75 311 TYR A CA 1
ATOM 2431 C C . TYR A 1 311 ? -5.839 12.329 21.344 1.00 95.75 311 TYR A C 1
ATOM 2433 O O . TYR A 1 311 ? -5.137 12.552 20.360 1.00 95.75 311 TYR A O 1
ATOM 2441 N N . LEU A 1 312 ? -7.175 12.368 21.282 1.00 97.38 312 LEU A N 1
ATOM 2442 C CA . LEU A 1 312 ? -7.903 12.717 20.056 1.00 97.38 312 LEU A CA 1
ATOM 2443 C C . LEU A 1 312 ? -7.553 14.137 19.587 1.00 97.38 312 LEU A C 1
ATOM 2445 O O . LEU A 1 312 ? -7.261 14.350 18.411 1.00 97.38 312 LEU A O 1
ATOM 2449 N N . GLU A 1 313 ? -7.503 15.098 20.512 1.00 97.25 313 GLU A N 1
ATOM 2450 C CA . GLU A 1 313 ? -7.146 16.488 20.210 1.00 97.25 313 GLU A CA 1
ATOM 2451 C C . GLU A 1 313 ? -5.694 16.635 19.724 1.00 97.25 313 GLU A C 1
ATOM 2453 O O . GLU A 1 313 ? -5.427 17.448 18.836 1.00 97.25 313 GLU A O 1
ATOM 2458 N N . GLU A 1 314 ? -4.751 15.844 20.255 1.00 95.88 314 GLU A N 1
ATOM 2459 C CA . GLU A 1 314 ? -3.354 15.807 19.790 1.00 95.88 314 GLU A CA 1
ATOM 2460 C C . GLU A 1 314 ? -3.247 15.370 18.322 1.00 95.88 314 GLU A C 1
ATOM 2462 O O . GLU A 1 314 ? -2.422 15.898 17.567 1.00 95.88 314 GLU A O 1
ATOM 2467 N N . LEU A 1 315 ? -4.121 14.455 17.904 1.00 95.44 315 LEU A N 1
ATOM 2468 C CA . LEU A 1 315 ? -4.220 13.962 16.532 1.00 95.44 315 LEU A CA 1
ATOM 2469 C C . LEU A 1 315 ? -5.130 14.830 15.642 1.00 95.44 315 LEU A C 1
ATOM 2471 O O . LEU A 1 315 ? -5.220 14.594 14.441 1.00 95.44 315 LEU A O 1
ATOM 2475 N N . ASN A 1 316 ? -5.688 15.918 16.186 1.00 96.62 316 ASN A N 1
ATOM 2476 C CA . ASN A 1 316 ? -6.618 16.854 15.539 1.00 96.62 316 ASN A CA 1
ATOM 2477 C C . ASN A 1 316 ? -8.018 16.289 15.234 1.00 96.62 316 ASN A C 1
ATOM 2479 O O . ASN A 1 316 ? -8.701 16.825 14.358 1.00 96.62 316 ASN A O 1
ATOM 2483 N N . PHE A 1 317 ? -8.470 15.278 15.973 1.00 96.94 317 PHE A N 1
ATOM 2484 C CA . PHE A 1 317 ? -9.869 14.848 15.969 1.00 96.94 317 PHE A CA 1
ATOM 2485 C C . PHE A 1 317 ? -10.715 15.721 16.909 1.00 96.94 317 PHE A C 1
ATOM 2487 O O . PHE A 1 317 ? -10.239 16.175 17.954 1.00 96.94 317 PHE A O 1
ATOM 2494 N N . ASP A 1 318 ? -11.981 15.957 16.549 1.00 96.81 318 ASP A N 1
ATOM 2495 C CA . ASP A 1 318 ? -12.942 16.620 17.437 1.00 96.81 318 ASP A CA 1
ATOM 2496 C C . ASP A 1 318 ? -13.463 15.609 18.463 1.00 96.81 318 ASP A C 1
ATOM 2498 O O . ASP A 1 318 ? -14.308 14.768 18.161 1.00 96.81 318 ASP A O 1
ATOM 2502 N N . SER A 1 319 ? -12.944 15.670 19.689 1.00 97.19 319 SER A N 1
ATOM 2503 C CA . SER A 1 319 ? -13.271 14.705 20.742 1.00 97.19 319 SER A CA 1
ATOM 2504 C C . SER A 1 319 ? -14.762 14.684 21.115 1.00 97.19 319 SER A C 1
ATOM 2506 O O . SER A 1 319 ? -15.242 13.664 21.612 1.00 97.19 319 SER A O 1
ATOM 2508 N N . ASP A 1 320 ? -15.523 15.746 20.821 1.00 96.50 320 ASP A N 1
ATOM 2509 C CA . ASP A 1 320 ? -16.977 15.787 21.028 1.00 96.50 320 ASP A CA 1
ATOM 2510 C C . ASP A 1 320 ? -17.740 14.826 20.091 1.00 96.50 320 ASP A C 1
ATOM 2512 O O . ASP A 1 320 ? -18.893 14.478 20.375 1.00 96.50 320 ASP A O 1
ATOM 2516 N N . GLU A 1 321 ? -17.120 14.388 18.991 1.00 96.06 321 GLU A N 1
ATOM 2517 C CA . GLU A 1 321 ? -17.707 13.454 18.023 1.00 96.06 321 GLU A CA 1
ATOM 2518 C C . GLU A 1 321 ? -17.471 11.985 18.398 1.00 96.06 321 GLU A C 1
ATOM 2520 O O . GLU A 1 321 ? -18.131 11.110 17.849 1.00 96.06 321 GLU A O 1
ATOM 2525 N N . TYR A 1 322 ? -16.604 11.695 19.375 1.00 97.31 322 TYR A N 1
ATOM 2526 C CA . TYR A 1 322 ? -16.189 10.332 19.709 1.00 97.31 322 TYR A CA 1
ATOM 2527 C C . TYR A 1 322 ? -16.787 9.810 21.020 1.00 97.31 322 TYR A C 1
ATOM 2529 O O . TYR A 1 322 ? -17.087 10.534 21.972 1.00 97.31 322 TYR A O 1
ATOM 2537 N N . SER A 1 323 ? -16.912 8.487 21.100 1.00 96.88 323 SER A N 1
ATOM 2538 C CA . SER A 1 323 ? -17.267 7.738 22.306 1.00 96.88 323 SER A CA 1
ATOM 2539 C C . SER A 1 323 ? -16.267 6.615 22.568 1.00 96.88 323 SER A C 1
ATOM 2541 O O . SER A 1 323 ? -15.650 6.081 21.649 1.00 96.88 323 SER A O 1
ATOM 2543 N N . THR A 1 324 ? -16.132 6.213 23.832 1.00 96.88 324 THR A N 1
ATOM 2544 C CA . THR A 1 324 ? -15.333 5.039 24.201 1.00 96.88 324 THR A CA 1
ATOM 2545 C C . THR A 1 324 ? -16.182 3.782 24.112 1.00 96.88 324 THR A C 1
ATOM 2547 O O . THR A 1 324 ? -17.210 3.683 24.789 1.00 96.88 324 THR A O 1
ATOM 2550 N N . ILE A 1 325 ? -15.710 2.790 23.365 1.00 96.19 325 ILE A N 1
ATOM 2551 C CA . ILE A 1 325 ? -16.286 1.448 23.320 1.00 96.19 325 ILE A CA 1
ATOM 2552 C C . ILE A 1 325 ? -15.365 0.488 24.063 1.00 96.19 325 ILE A C 1
ATOM 2554 O O . ILE A 1 325 ? -14.195 0.342 23.722 1.00 96.19 325 ILE A O 1
ATOM 2558 N N . THR A 1 326 ? -15.893 -0.182 25.085 1.00 95.81 326 THR A N 1
ATOM 2559 C CA . THR A 1 326 ? -15.205 -1.303 25.732 1.00 95.81 326 THR A CA 1
ATOM 2560 C C . THR A 1 326 ? -15.744 -2.604 25.165 1.00 95.81 326 THR A C 1
ATOM 2562 O O . THR A 1 326 ? -16.921 -2.920 25.362 1.00 95.81 326 THR A O 1
ATOM 2565 N N . VAL A 1 327 ? -14.876 -3.351 24.492 1.00 95.81 327 VAL A N 1
ATOM 2566 C CA . VAL A 1 327 ? -15.179 -4.644 23.873 1.00 95.81 327 VAL A CA 1
ATOM 2567 C C . VAL A 1 327 ? -14.670 -5.760 24.778 1.00 95.81 327 VAL A C 1
ATOM 2569 O O . VAL A 1 327 ? -13.544 -5.680 25.262 1.00 95.81 327 VAL A O 1
ATOM 2572 N N . THR A 1 328 ? -15.485 -6.786 25.033 1.00 96.44 328 THR A N 1
ATOM 2573 C CA . THR A 1 328 ? -15.112 -7.957 25.847 1.00 96.44 328 THR A CA 1
ATOM 2574 C C . THR A 1 328 ? -15.172 -9.233 25.015 1.00 96.44 328 THR A C 1
ATOM 2576 O O . THR A 1 328 ? -16.209 -9.544 24.424 1.00 96.44 328 THR A O 1
ATOM 2579 N N . THR A 1 329 ? -14.084 -9.994 25.008 1.00 96.06 329 THR A N 1
ATOM 2580 C CA . THR A 1 329 ? -13.942 -11.270 24.287 1.00 96.06 329 THR A CA 1
ATOM 2581 C C . THR A 1 329 ? -14.441 -12.464 25.104 1.00 96.06 329 THR A C 1
ATOM 2583 O O . THR A 1 329 ? -14.733 -12.362 26.302 1.00 96.06 329 THR A O 1
ATOM 2586 N N . ASP A 1 330 ? -14.544 -13.629 24.466 1.00 94.81 330 ASP A N 1
ATOM 2587 C CA . ASP A 1 330 ? -15.024 -14.868 25.088 1.00 94.81 330 ASP A CA 1
ATOM 2588 C C . ASP A 1 330 ? -14.111 -15.451 26.179 1.00 94.81 330 ASP A C 1
ATOM 2590 O O . ASP A 1 330 ? -14.590 -16.124 27.104 1.00 94.81 330 ASP A O 1
ATOM 2594 N N . ASP A 1 331 ? -12.821 -15.128 26.132 1.00 93.94 331 ASP A N 1
ATOM 2595 C CA . ASP A 1 331 ? -11.827 -15.441 27.156 1.00 93.94 331 ASP A CA 1
ATOM 2596 C C . ASP A 1 331 ? -11.775 -14.406 28.298 1.00 93.94 331 ASP A C 1
ATOM 2598 O O . ASP A 1 331 ? -11.132 -14.641 29.329 1.00 93.94 331 ASP A O 1
ATOM 2602 N N . GLY A 1 332 ? -12.531 -13.312 28.165 1.00 94.12 332 GLY A N 1
ATOM 2603 C CA . GLY A 1 332 ? -12.669 -12.248 29.152 1.00 94.12 332 GLY A CA 1
ATOM 2604 C C . GLY A 1 332 ? -11.608 -11.150 29.068 1.00 94.12 332 GLY A C 1
ATOM 2605 O O . GLY A 1 332 ? -11.539 -10.343 30.001 1.00 94.12 332 GLY A O 1
ATOM 2606 N N . ALA A 1 333 ? -10.791 -11.110 28.012 1.00 96.00 333 ALA A N 1
ATOM 2607 C CA . ALA A 1 333 ? -9.984 -9.935 27.699 1.00 96.00 333 ALA A CA 1
ATOM 2608 C C . ALA A 1 333 ? -10.880 -8.739 27.331 1.00 96.00 333 ALA A C 1
ATOM 2610 O O . ALA A 1 333 ? -12.044 -8.889 26.947 1.00 96.00 333 ALA A O 1
ATOM 2611 N N . THR A 1 334 ? -10.350 -7.531 27.517 1.00 95.81 334 THR A N 1
ATOM 2612 C CA . THR A 1 334 ? -11.077 -6.288 27.249 1.00 95.81 334 THR A CA 1
ATOM 2613 C C . THR A 1 334 ? -10.217 -5.326 26.459 1.00 95.81 334 THR A C 1
ATOM 2615 O O . THR A 1 334 ? -9.076 -5.082 26.852 1.00 95.81 334 THR A O 1
ATOM 2618 N N . TYR A 1 335 ? -10.802 -4.725 25.430 1.00 96.88 335 TYR A N 1
ATOM 2619 C CA . TYR A 1 335 ? -10.144 -3.779 24.535 1.00 96.88 335 TYR A CA 1
ATOM 2620 C C . TYR A 1 335 ? -10.924 -2.467 24.473 1.00 96.88 335 TYR A C 1
ATOM 2622 O O . TYR A 1 335 ? -12.133 -2.437 24.726 1.00 96.88 335 TYR A O 1
ATOM 2630 N N . THR A 1 336 ? -10.221 -1.384 24.150 1.00 96.75 336 THR A N 1
ATOM 2631 C CA . THR A 1 336 ? -10.772 -0.027 24.099 1.00 96.75 336 THR A CA 1
ATOM 2632 C C . THR A 1 336 ? -10.726 0.484 22.668 1.00 96.75 336 THR A C 1
ATOM 2634 O O . THR A 1 336 ? -9.650 0.529 22.078 1.00 96.75 336 THR A O 1
ATOM 2637 N N . LEU A 1 337 ? -11.874 0.910 22.143 1.00 97.06 337 LEU A N 1
ATOM 2638 C CA . LEU A 1 337 ? -11.988 1.627 20.873 1.00 97.06 337 LEU A CA 1
ATOM 2639 C C . LEU A 1 337 ? -12.485 3.055 21.125 1.00 97.06 337 LEU A C 1
ATOM 2641 O O . LEU A 1 337 ? -13.264 3.287 22.057 1.00 97.06 337 LEU A O 1
ATOM 2645 N N . LEU A 1 338 ? -12.070 3.997 20.284 1.00 97.19 338 LEU A N 1
ATOM 2646 C CA . LEU A 1 338 ? -12.578 5.366 20.225 1.00 97.19 338 LEU A CA 1
ATOM 2647 C C . LEU A 1 338 ? -13.303 5.530 18.889 1.00 97.19 338 LEU A C 1
ATOM 2649 O O . LEU A 1 338 ? -12.658 5.528 17.847 1.00 97.19 338 LEU A O 1
ATOM 2653 N N . MET A 1 339 ? -14.632 5.636 18.914 1.00 96.06 339 MET A N 1
ATOM 2654 C CA . MET A 1 339 ? -15.462 5.591 17.701 1.00 96.06 339 MET A CA 1
ATOM 2655 C C . MET A 1 339 ? -16.348 6.829 17.577 1.00 96.06 339 MET A C 1
ATOM 2657 O O . MET A 1 339 ? -16.978 7.211 18.569 1.00 96.06 339 MET A O 1
ATOM 2661 N N . ASN A 1 340 ? -16.432 7.417 16.381 1.00 94.06 340 ASN A N 1
ATOM 2662 C CA . ASN A 1 340 ? -17.368 8.509 16.077 1.00 94.06 340 ASN A CA 1
ATOM 2663 C C . ASN A 1 340 ? -18.733 8.014 15.552 1.00 94.06 340 ASN A C 1
ATOM 2665 O O . ASN A 1 340 ? -19.752 8.674 15.742 1.00 94.06 340 ASN A O 1
ATOM 2669 N N . GLU A 1 341 ? -18.783 6.799 15.004 1.00 84.44 341 GLU A N 1
ATOM 2670 C CA . GLU A 1 341 ? -20.007 6.121 14.569 1.00 84.44 341 GLU A CA 1
ATOM 2671 C C . GLU A 1 341 ? -20.358 4.969 15.526 1.00 84.44 341 GLU A C 1
ATOM 2673 O O . GLU A 1 341 ? -19.728 3.913 15.531 1.00 84.44 341 GLU A O 1
ATOM 2678 N N . VAL A 1 342 ? -21.374 5.160 16.377 1.00 81.75 342 VAL A N 1
ATOM 2679 C CA . VAL A 1 342 ? -21.787 4.164 17.395 1.00 81.75 342 VAL A CA 1
ATOM 2680 C C . VAL A 1 342 ? -23.238 3.704 17.262 1.00 81.75 342 VAL A C 1
ATOM 2682 O O . VAL A 1 342 ? -23.692 2.855 18.034 1.00 81.75 342 VAL A O 1
ATOM 2685 N N . ASP A 1 343 ? -23.979 4.259 16.302 1.00 67.31 343 ASP A N 1
ATOM 2686 C CA . ASP A 1 343 ? -25.436 4.120 16.214 1.00 67.31 343 ASP A CA 1
ATOM 2687 C C . ASP A 1 343 ? -25.896 2.664 15.992 1.00 67.31 343 ASP A C 1
ATOM 2689 O O . ASP A 1 343 ? -26.955 2.272 16.493 1.00 67.31 343 ASP A O 1
ATOM 2693 N N . ASP A 1 344 ? -25.075 1.828 15.349 1.00 59.56 344 ASP A N 1
ATOM 2694 C CA . ASP A 1 344 ? -25.395 0.419 15.085 1.00 59.56 344 ASP A CA 1
ATOM 2695 C C . ASP A 1 344 ? -25.038 -0.532 16.246 1.00 59.56 344 ASP A C 1
ATOM 2697 O O . ASP A 1 344 ? -25.639 -1.602 16.380 1.00 59.56 344 ASP A O 1
ATOM 2701 N N . LEU A 1 345 ? -24.151 -0.127 17.164 1.00 64.50 345 LEU A N 1
ATOM 2702 C CA . LEU A 1 345 ? -23.758 -0.936 18.331 1.00 64.50 345 LEU A CA 1
ATOM 2703 C C . LEU A 1 345 ? -24.813 -0.938 19.446 1.00 64.50 345 LEU A C 1
ATOM 2705 O O . LEU A 1 345 ? -24.823 -1.811 20.313 1.00 64.50 345 LEU A O 1
ATOM 2709 N N . VAL A 1 346 ? -25.735 0.026 19.429 1.00 50.12 346 VAL A N 1
ATOM 2710 C CA . VAL A 1 346 ? -26.788 0.184 20.448 1.00 50.12 346 VAL A CA 1
ATOM 2711 C C . VAL A 1 346 ? -28.058 -0.619 20.092 1.00 50.12 346 VAL A C 1
ATOM 2713 O O . VAL A 1 346 ? -29.012 -0.659 20.875 1.00 50.12 346 VAL A O 1
ATOM 2716 N N . ALA A 1 347 ? -28.092 -1.281 18.927 1.00 35.69 347 ALA A N 1
ATOM 2717 C CA . ALA A 1 347 ? -29.287 -1.931 18.377 1.00 35.69 347 ALA A CA 1
ATOM 2718 C C . ALA A 1 347 ? -29.340 -3.475 18.484 1.00 35.69 347 ALA A C 1
ATOM 2720 O O . ALA A 1 347 ? -30.329 -4.055 18.018 1.00 35.69 347 ALA A O 1
ATOM 2721 N N . ALA A 1 348 ? -28.350 -4.134 19.101 1.00 36.53 348 ALA A N 1
ATOM 2722 C CA . ALA A 1 348 ? -28.314 -5.596 19.282 1.00 36.53 348 ALA A CA 1
ATOM 2723 C C . ALA A 1 348 ? -29.071 -6.097 20.530 1.00 36.53 348 ALA A C 1
ATOM 2725 O O . ALA A 1 348 ? -28.818 -5.590 21.649 1.00 36.53 348 ALA A O 1
#

Nearest PDB structures (foldseek):
  5g3s-assembly1_A  TM=5.586E-01  e=3.744E+00  Chromobacterium violaceum
  5g3t-assembly1_A  TM=5.532E-01  e=5.312E+00  Chromobacterium violaceum
  8h8p-assembly1_D  TM=1.286E-01  e=2.388E+00  Candida parapsilosis